Protein AF-A0A7S1KYA2-F1 (afdb_monomer_lite)

Foldseek 3Di:
DDEDEDDDDPPDPQFDWDPFFDQDPVGDTDTDGPATDLQVSLVVVLVVLVVCPFPNDDLFQYEYEYAQNSLLSQQQNQLFAQLQHQEYERELAAHPQDPLNVLCVVSSCVSNQNYFYEYEFAQPSPPGDHLVVLLVSLVVNVFDSFFDWDKWDFDPACKTWIWGHSDNRGIYIHIQHPVCNPPRRDCVCVQVVRCVGNVVVVVSVVTTRPDGDDSNSDDDDGRDPVRRD

pLDDT: mean 88.32, std 10.99, range [34.62, 98.25]

Organism: Alexandrium catenella (NCBI:txid2925)

Sequence (229 aa):
FVVVAPFGSIGEPVAKKSQWPKADRFGVDVPYVERFDEDALWATFLGALRALGEGRVDPARLHVVGYSMGGQAAWNLAVRYGSRLASIAPIAGCCSWGDSAWKNKDAHLAELRSLRLWSYCGAADSRAISWRDLWWLAEERGLPSQPKERAVAMKAAAASVTMYEWSEEITLGLVEDASNPHSSHCMWDVIFHNEDSFQLFSRMLAVRCPRPLSPSFQAERPFPASRCG

InterPro domains:
  IPR000801 Esterase-like [PF00756] (55-152)
  IPR029058 Alpha/Beta hydrolase fold [G3DSA:3.40.50.1820] (1-204)
  IPR029058 Alpha/Beta hydrolase fold [SSF53474] (37-137)

Secondary structure (DSSP, 8-state):
-EEE-----TTSTTEEEPSS-EE-TTS-EE--EEEE-HHHHHHHHHHHHHHT-TTSS-TT-EEEEEETHHHHHHHHHHHHHGGG-SEEEEES------TTGGGGHHHHHHHHTT-EEEEEEETT-TTT--HHHHHHHHHHTT--SSPEEEEE--SSSSEEEEEEEEETTEEEEEEEETT-TT-TT--HHHHHT-HHHH-HHHHHHH---SSPPPTT-PPPPPSPTTT--

Structure (mmCIF, N/CA/C/O backbone):
data_AF-A0A7S1KYA2-F1
#
_entry.id   AF-A0A7S1KYA2-F1
#
loop_
_atom_site.group_PDB
_atom_site.id
_atom_site.type_symbol
_atom_site.label_atom_id
_atom_site.label_alt_id
_atom_site.label_comp_id
_atom_site.label_asym_id
_atom_site.label_entity_id
_atom_site.label_seq_id
_atom_site.pdbx_PDB_ins_code
_atom_site.Cartn_x
_atom_site.Cartn_y
_atom_site.Cartn_z
_atom_site.occupancy
_atom_site.B_iso_or_equiv
_atom_site.auth_seq_id
_atom_site.auth_comp_id
_atom_site.auth_asym_id
_atom_site.auth_atom_id
_atom_site.pdbx_PDB_model_num
ATOM 1 N N . PHE A 1 1 ? -6.482 -11.023 11.603 1.00 83.38 1 PHE A N 1
ATOM 2 C CA . PHE A 1 1 ? -5.635 -10.119 10.805 1.00 83.38 1 PHE A CA 1
ATOM 3 C C . PHE A 1 1 ? -5.380 -10.812 9.484 1.00 83.38 1 PHE A C 1
ATOM 5 O O . PHE A 1 1 ? -5.090 -12.002 9.510 1.00 83.38 1 PHE A O 1
ATOM 12 N N . VAL A 1 2 ? -5.570 -10.121 8.364 1.00 90.75 2 VAL A N 1
ATOM 13 C CA . VAL A 1 2 ? -5.407 -10.689 7.018 1.00 90.75 2 VAL A CA 1
ATOM 14 C C . VAL A 1 2 ? -4.599 -9.716 6.173 1.00 90.75 2 VAL A C 1
ATOM 16 O O . VAL A 1 2 ? -4.901 -8.523 6.157 1.00 90.75 2 VAL A O 1
ATOM 19 N N . VAL A 1 3 ? -3.598 -10.245 5.471 1.00 88.31 3 VAL A N 1
ATOM 20 C CA . VAL A 1 3 ? -2.817 -9.530 4.457 1.00 88.31 3 VAL A CA 1
ATOM 21 C C . VAL A 1 3 ? -3.201 -10.077 3.093 1.00 88.31 3 VAL A C 1
ATOM 23 O O . VAL A 1 3 ? -3.200 -11.289 2.885 1.00 88.31 3 VAL A O 1
ATOM 26 N N . VAL A 1 4 ? -3.520 -9.181 2.167 1.00 88.75 4 VAL A N 1
ATOM 27 C CA . VAL A 1 4 ? -3.771 -9.510 0.762 1.00 88.75 4 VAL A CA 1
ATOM 28 C C . VAL A 1 4 ? -2.583 -9.066 -0.066 1.00 88.75 4 VAL A C 1
ATOM 30 O O . VAL A 1 4 ? -2.141 -7.933 0.094 1.00 88.75 4 VAL A O 1
ATOM 33 N N . ALA A 1 5 ? -2.118 -9.931 -0.965 1.00 91.19 5 ALA A N 1
ATOM 34 C CA . ALA A 1 5 ? -1.127 -9.613 -1.985 1.00 91.19 5 ALA A CA 1
ATOM 35 C C . ALA A 1 5 ? -1.747 -9.820 -3.376 1.00 91.19 5 ALA A C 1
ATOM 37 O O . ALA A 1 5 ? -1.864 -10.969 -3.808 1.00 91.19 5 ALA A O 1
ATOM 38 N N . PRO A 1 6 ? -2.208 -8.758 -4.067 1.00 87.69 6 PRO A N 1
ATOM 39 C CA . PRO A 1 6 ? -2.854 -8.901 -5.364 1.00 87.69 6 PRO A CA 1
ATOM 40 C C . PRO A 1 6 ? -1.921 -9.519 -6.405 1.00 87.69 6 PRO A C 1
ATOM 42 O O . PRO A 1 6 ? -0.828 -9.010 -6.661 1.00 87.69 6 PRO A O 1
ATOM 45 N N . PHE A 1 7 ? -2.387 -10.593 -7.030 1.00 88.25 7 PHE A N 1
ATOM 46 C CA . PHE A 1 7 ? -1.730 -11.246 -8.150 1.00 88.25 7 PHE A CA 1
ATOM 47 C C . PHE A 1 7 ? -2.794 -11.860 -9.059 1.00 88.25 7 PHE A C 1
ATOM 49 O O . PHE A 1 7 ? -3.909 -12.136 -8.613 1.00 88.25 7 PHE A O 1
ATOM 56 N N . GLY A 1 8 ? -2.450 -12.076 -10.322 1.00 88.38 8 GLY A N 1
ATOM 57 C CA . GLY A 1 8 ? -3.323 -12.769 -11.251 1.00 88.38 8 GLY A CA 1
ATOM 58 C C . GLY A 1 8 ? -2.710 -12.907 -12.633 1.00 88.38 8 GLY A C 1
ATOM 59 O O . GLY A 1 8 ? -1.751 -12.211 -12.977 1.00 88.38 8 GLY A O 1
ATOM 60 N N . SER A 1 9 ? -3.275 -13.820 -13.412 1.00 90.00 9 SER A N 1
ATOM 61 C CA . SER A 1 9 ? -2.789 -14.198 -14.742 1.00 90.00 9 SER A CA 1
ATOM 62 C C . SER A 1 9 ? -3.822 -13.917 -15.829 1.00 90.00 9 SER A C 1
ATOM 64 O O . SER A 1 9 ? -5.022 -13.828 -15.574 1.00 90.00 9 SER A O 1
ATOM 66 N N . ILE A 1 10 ? -3.368 -13.804 -17.079 1.00 89.44 10 ILE A N 1
ATOM 67 C CA . ILE A 1 10 ? -4.273 -13.665 -18.225 1.00 89.44 10 ILE A CA 1
ATOM 68 C C . ILE A 1 10 ? -5.257 -14.837 -18.270 1.00 89.44 10 ILE A C 1
ATOM 70 O O . ILE A 1 10 ? -4.854 -15.995 -18.246 1.00 89.44 10 ILE A O 1
ATOM 74 N N . GLY A 1 11 ? -6.546 -14.508 -18.369 1.00 88.06 11 GLY A N 1
ATOM 75 C CA . GLY A 1 11 ? -7.651 -15.468 -18.334 1.00 88.06 11 GLY A CA 1
ATOM 76 C C . GLY A 1 11 ? -8.388 -15.497 -16.995 1.00 88.06 11 GLY A C 1
ATOM 77 O O . GLY A 1 11 ? -9.536 -15.933 -16.951 1.00 88.06 11 GLY A O 1
ATOM 78 N N . GLU A 1 12 ? -7.787 -14.977 -15.924 1.00 91.25 12 GLU A N 1
ATOM 79 C CA . GLU A 1 12 ? -8.472 -14.832 -14.643 1.00 91.25 12 GLU A CA 1
ATOM 80 C C . GLU A 1 12 ? -9.392 -13.598 -14.637 1.00 91.25 12 GLU A C 1
ATOM 82 O O . GLU A 1 12 ? -9.030 -12.561 -15.199 1.00 91.25 12 GLU A O 1
ATOM 87 N N . PRO A 1 13 ? -10.557 -13.649 -13.958 1.00 89.06 13 PRO A N 1
ATOM 88 C CA . PRO A 1 13 ? -11.528 -12.548 -13.959 1.00 89.06 13 PRO A CA 1
ATOM 89 C C . PRO A 1 13 ? -10.977 -11.206 -13.456 1.00 89.06 13 PRO A C 1
ATOM 91 O O . PRO A 1 13 ? -11.431 -10.143 -13.882 1.00 89.06 13 PRO A O 1
ATOM 94 N N . VAL A 1 14 ? -10.003 -11.257 -12.544 1.00 92.38 14 VAL A N 1
ATOM 95 C CA . VAL A 1 14 ? -9.386 -10.075 -11.932 1.00 92.38 14 VAL A CA 1
ATOM 96 C C . VAL A 1 14 ? -8.339 -9.419 -12.830 1.00 92.38 14 VAL A C 1
ATOM 98 O O . VAL A 1 14 ? -8.021 -8.257 -12.615 1.00 92.38 14 VAL A O 1
ATOM 101 N N . ALA A 1 15 ? -7.802 -10.117 -13.834 1.00 93.31 15 ALA A N 1
ATOM 102 C CA . ALA A 1 15 ? -6.705 -9.627 -14.661 1.00 93.31 15 ALA A CA 1
ATOM 103 C C . ALA A 1 15 ? -7.219 -8.970 -15.948 1.00 93.31 15 ALA A C 1
ATOM 105 O O . ALA A 1 15 ? -7.935 -9.581 -16.743 1.00 93.31 15 ALA A O 1
ATOM 106 N N . LYS A 1 16 ? -6.814 -7.722 -16.201 1.00 91.94 16 LYS A N 1
ATOM 107 C CA . LYS A 1 16 ? -7.057 -7.046 -17.480 1.00 91.94 16 LYS A CA 1
ATOM 108 C C . LYS A 1 16 ? -5.845 -7.208 -18.386 1.00 91.94 16 LYS A C 1
ATOM 110 O O . LYS A 1 16 ? -4.718 -6.880 -18.018 1.00 91.94 16 LYS A O 1
ATOM 115 N N . LYS A 1 17 ? -6.093 -7.736 -19.582 1.00 92.12 17 LYS A N 1
ATOM 116 C CA . LYS A 1 17 ? -5.071 -7.955 -20.605 1.00 92.12 17 LYS A CA 1
ATOM 117 C C . LYS A 1 17 ? -4.642 -6.627 -21.235 1.00 92.12 17 LYS A C 1
ATOM 119 O O . LYS A 1 17 ? -5.501 -5.858 -21.651 1.00 92.12 17 LYS A O 1
ATOM 124 N N . SER A 1 18 ? -3.331 -6.436 -21.365 1.00 89.88 18 SER A N 1
ATOM 125 C CA . SER A 1 18 ? -2.723 -5.349 -22.138 1.00 89.88 18 SER A CA 1
ATOM 126 C C . SER A 1 18 ? -3.078 -5.441 -23.621 1.00 89.88 18 SER A C 1
ATOM 128 O O . SER A 1 18 ? -3.135 -6.533 -24.195 1.00 89.88 18 SER A O 1
ATOM 130 N N . GLN A 1 19 ? -3.249 -4.287 -24.268 1.00 89.31 19 GLN A N 1
ATOM 131 C CA . GLN A 1 19 ? -3.388 -4.206 -25.727 1.00 89.31 19 GLN A CA 1
ATOM 132 C C . GLN A 1 19 ? -2.103 -4.615 -26.461 1.00 89.31 19 GLN A C 1
ATOM 134 O O . GLN A 1 19 ? -2.165 -5.092 -27.593 1.00 89.31 19 GLN A O 1
ATOM 139 N N . TRP A 1 20 ? -0.953 -4.476 -25.800 1.00 87.56 20 TRP A N 1
ATOM 140 C CA . TRP A 1 20 ? 0.365 -4.782 -26.350 1.00 87.56 20 TRP A CA 1
ATOM 141 C C . TRP A 1 20 ? 0.975 -5.999 -25.647 1.00 87.56 20 TRP A C 1
ATOM 143 O O . TRP A 1 20 ? 0.843 -6.119 -24.420 1.00 87.56 20 TRP A O 1
ATOM 153 N N . PRO A 1 21 ? 1.640 -6.904 -26.383 1.00 89.56 21 PRO A N 1
ATOM 154 C CA . PRO A 1 21 ? 2.374 -8.001 -25.771 1.00 89.56 21 PRO A CA 1
ATOM 155 C C . PRO A 1 21 ? 3.620 -7.486 -25.039 1.00 89.56 21 PRO A C 1
ATOM 157 O O . PRO A 1 21 ? 4.040 -6.338 -25.204 1.00 89.56 21 PRO A O 1
ATOM 160 N N . LYS A 1 22 ? 4.218 -8.354 -24.225 1.00 87.56 22 LYS A N 1
ATOM 161 C CA . LYS A 1 22 ? 5.513 -8.114 -23.589 1.00 87.56 22 LYS A CA 1
ATOM 162 C C . LYS A 1 22 ? 6.407 -9.323 -23.832 1.00 87.56 22 LYS A C 1
ATOM 164 O O . LYS A 1 22 ? 5.944 -10.449 -23.668 1.00 87.56 22 LYS A O 1
ATOM 169 N N . ALA A 1 23 ? 7.671 -9.083 -24.160 1.00 89.44 23 ALA A N 1
ATOM 170 C CA . ALA A 1 23 ? 8.664 -10.143 -24.237 1.00 89.44 23 ALA A CA 1
ATOM 171 C C . ALA A 1 23 ? 8.862 -10.794 -22.858 1.00 89.44 23 ALA A C 1
ATOM 173 O O . ALA A 1 23 ? 9.047 -10.105 -21.846 1.00 89.44 23 ALA A O 1
ATOM 174 N N . ASP A 1 24 ? 8.814 -12.121 -22.814 1.00 87.50 24 ASP A N 1
ATOM 175 C CA . ASP A 1 24 ? 9.181 -12.900 -21.640 1.00 87.50 24 ASP A CA 1
ATOM 176 C C . ASP A 1 24 ? 10.712 -12.975 -21.466 1.00 87.50 24 ASP A C 1
ATOM 178 O O . ASP A 1 24 ? 11.491 -12.369 -22.207 1.00 87.50 24 ASP A O 1
ATOM 182 N N . ARG A 1 25 ? 11.174 -13.744 -20.473 1.00 86.75 25 ARG A N 1
ATOM 183 C CA . ARG A 1 25 ? 12.614 -13.915 -20.206 1.00 86.75 25 ARG A CA 1
ATOM 184 C C . ARG A 1 25 ? 13.391 -14.603 -21.339 1.00 86.75 25 ARG A C 1
ATOM 186 O O . ARG A 1 25 ? 14.615 -14.633 -21.284 1.00 86.75 25 ARG A O 1
ATOM 193 N N . PHE A 1 26 ? 12.699 -15.184 -22.315 1.00 92.31 26 PHE A N 1
ATOM 194 C CA . PHE A 1 26 ? 13.273 -15.833 -23.491 1.00 92.31 26 PHE A CA 1
ATOM 195 C C . PHE A 1 26 ? 13.136 -14.971 -24.754 1.00 92.31 26 PHE A C 1
ATOM 197 O O . PHE A 1 26 ? 13.516 -15.414 -25.835 1.00 92.31 26 PHE A O 1
ATOM 204 N N . GLY A 1 27 ? 12.624 -13.742 -24.628 1.00 91.25 27 GLY A N 1
ATOM 205 C CA . GLY A 1 27 ? 12.407 -12.838 -25.754 1.00 91.25 27 GLY A CA 1
ATOM 206 C C . GLY A 1 27 ? 11.156 -13.162 -26.572 1.00 91.25 27 GLY A C 1
ATOM 207 O O . GLY A 1 27 ? 11.016 -12.649 -27.678 1.00 91.25 27 GLY A O 1
ATOM 208 N N . VAL A 1 28 ? 10.258 -14.011 -26.062 1.00 93.06 28 VAL A N 1
ATOM 209 C CA . VAL A 1 28 ? 9.013 -14.378 -26.744 1.00 93.06 28 VAL A CA 1
ATOM 210 C C . VAL A 1 28 ? 7.903 -13.431 -26.313 1.00 93.06 28 VAL A C 1
ATOM 212 O O . VAL A 1 28 ? 7.636 -13.276 -25.122 1.00 93.06 28 VAL A O 1
ATOM 215 N N . ASP A 1 29 ? 7.231 -12.815 -27.282 1.00 93.75 29 ASP A N 1
ATOM 216 C CA . ASP A 1 29 ? 6.082 -11.955 -27.019 1.00 93.75 29 ASP A CA 1
ATOM 217 C C . ASP A 1 29 ? 4.902 -12.766 -26.484 1.00 93.75 29 ASP A C 1
ATOM 219 O O . ASP A 1 29 ? 4.346 -13.634 -27.162 1.00 93.75 29 ASP A O 1
ATOM 223 N N . VAL A 1 30 ? 4.488 -12.449 -25.259 1.00 90.06 30 VAL A N 1
ATOM 224 C CA . VAL A 1 30 ? 3.363 -13.097 -24.586 1.00 90.06 30 VAL A CA 1
ATOM 225 C C . VAL A 1 30 ? 2.303 -12.078 -24.160 1.00 90.06 30 VAL A C 1
ATOM 227 O O . VAL A 1 30 ? 2.614 -10.907 -23.908 1.00 90.06 30 VAL A O 1
ATOM 230 N N . PRO A 1 31 ? 1.024 -12.494 -24.059 1.00 90.19 31 PRO A N 1
ATOM 231 C CA . PRO A 1 31 ? -0.000 -11.709 -23.384 1.00 90.19 31 PRO A CA 1
ATOM 232 C C . PRO A 1 31 ? 0.452 -11.305 -21.978 1.00 90.19 31 PRO A C 1
ATOM 234 O O . PRO A 1 31 ? 0.884 -12.148 -21.195 1.00 90.19 31 PRO A O 1
ATOM 237 N N . TYR A 1 32 ? 0.305 -10.026 -21.646 1.00 89.12 32 TYR A N 1
ATOM 238 C CA . TYR A 1 32 ? 0.715 -9.472 -20.359 1.00 89.12 32 TYR A CA 1
ATOM 239 C C . TYR A 1 32 ? -0.468 -8.813 -19.647 1.00 89.12 32 TYR A C 1
ATOM 241 O O . TYR A 1 32 ? -1.345 -8.229 -20.293 1.00 89.12 32 TYR A O 1
ATOM 249 N N . VAL A 1 33 ? -0.512 -8.939 -18.320 1.00 90.69 33 VAL A N 1
ATOM 250 C CA . VAL A 1 33 ? -1.532 -8.302 -17.479 1.00 90.69 33 VAL A CA 1
ATOM 251 C C . VAL A 1 33 ? -1.174 -6.829 -17.330 1.00 90.69 33 VAL A C 1
ATOM 253 O O . VAL A 1 33 ? -0.125 -6.500 -16.798 1.00 90.69 33 VAL A O 1
ATOM 256 N N . GLU A 1 34 ? -2.034 -5.937 -17.808 1.00 89.00 34 GLU A N 1
ATOM 257 C CA . GLU A 1 34 ? -1.816 -4.490 -17.709 1.00 89.00 34 GLU A CA 1
ATOM 258 C C . GLU A 1 34 ? -2.146 -3.965 -16.314 1.00 89.00 34 GLU A C 1
ATOM 260 O O . GLU A 1 34 ? -1.431 -3.133 -15.761 1.00 89.00 34 GLU A O 1
ATOM 265 N N . ARG A 1 35 ? -3.255 -4.452 -15.753 1.00 90.38 35 ARG A N 1
ATOM 266 C CA . ARG A 1 35 ? -3.768 -4.057 -14.442 1.00 90.38 35 ARG A CA 1
ATOM 267 C C . ARG A 1 35 ? -4.739 -5.100 -13.910 1.00 90.38 35 ARG A C 1
ATOM 269 O O . ARG A 1 35 ? -5.219 -5.952 -14.662 1.00 90.38 35 ARG A O 1
ATOM 276 N N . PHE A 1 36 ? -5.092 -4.978 -12.636 1.00 92.81 36 PHE A N 1
ATOM 277 C CA . PHE A 1 36 ? -6.223 -5.708 -12.075 1.00 92.81 36 PHE A CA 1
ATOM 278 C C . PHE A 1 36 ? -7.496 -4.864 -12.112 1.00 92.81 36 PHE A C 1
ATOM 280 O O . PHE A 1 36 ? -7.452 -3.644 -11.978 1.00 92.81 36 PHE A O 1
ATOM 287 N N . ASP A 1 37 ? -8.627 -5.527 -12.319 1.00 92.19 37 ASP A N 1
ATOM 288 C CA . ASP A 1 37 ? -9.950 -4.947 -12.126 1.00 92.19 37 ASP A CA 1
ATOM 289 C C . ASP A 1 37 ? -10.181 -4.744 -10.629 1.00 92.19 37 ASP A C 1
ATOM 291 O O . ASP A 1 37 ? -10.224 -5.710 -9.867 1.00 92.19 37 ASP A O 1
ATOM 295 N N . GLU A 1 38 ? -10.282 -3.491 -10.199 1.00 90.69 38 GLU A N 1
ATOM 296 C CA . GLU A 1 38 ? -10.314 -3.146 -8.782 1.00 90.69 38 GLU A CA 1
ATOM 297 C C . GLU A 1 38 ? -11.560 -3.689 -8.075 1.00 90.69 38 GLU A C 1
ATOM 299 O O . GLU A 1 38 ? -11.471 -4.171 -6.943 1.00 90.69 38 GLU A O 1
ATOM 304 N N . ASP A 1 39 ? -12.709 -3.650 -8.750 1.00 91.38 39 ASP A N 1
ATOM 305 C CA . ASP A 1 39 ? -13.984 -4.073 -8.1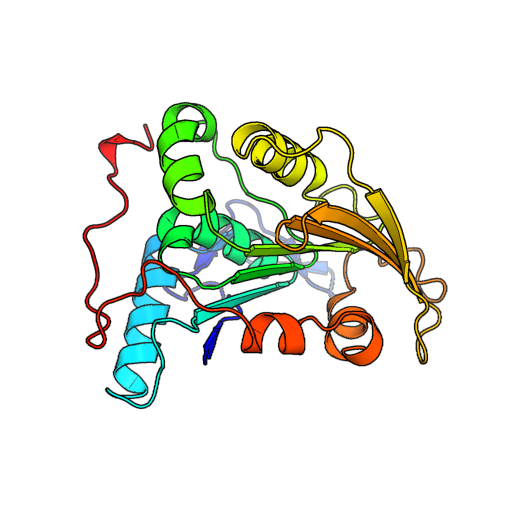77 1.00 91.38 39 ASP A CA 1
ATOM 306 C C . ASP A 1 39 ? -14.055 -5.607 -8.122 1.00 91.38 39 ASP A C 1
ATOM 308 O O . ASP A 1 39 ? -14.470 -6.180 -7.111 1.00 91.38 39 ASP A O 1
ATOM 312 N N . ALA A 1 40 ? -13.583 -6.296 -9.169 1.00 92.69 40 ALA A N 1
ATOM 313 C CA . ALA A 1 40 ? -13.493 -7.755 -9.171 1.00 92.69 40 ALA A CA 1
ATOM 314 C C . ALA A 1 40 ? -12.459 -8.264 -8.156 1.00 92.69 40 ALA A C 1
ATOM 316 O O . ALA A 1 40 ? -12.704 -9.264 -7.475 1.00 92.69 40 ALA A O 1
ATOM 317 N N . LEU A 1 41 ? -11.320 -7.578 -8.017 1.00 93.25 41 LEU A N 1
ATOM 318 C CA . LEU A 1 41 ? -10.298 -7.904 -7.025 1.00 93.25 41 LEU A CA 1
ATOM 319 C C . LEU A 1 41 ? -10.845 -7.737 -5.602 1.00 93.25 41 LEU A C 1
ATOM 321 O O . LEU A 1 41 ? -10.688 -8.636 -4.774 1.00 93.25 41 LEU A O 1
ATOM 325 N N . TRP A 1 42 ? -11.553 -6.639 -5.329 1.00 93.69 42 TRP A N 1
ATOM 326 C CA . TRP A 1 42 ? -12.214 -6.418 -4.044 1.00 93.69 42 TRP A CA 1
ATOM 327 C C . TRP A 1 42 ? -13.291 -7.468 -3.756 1.00 93.69 42 TRP A C 1
ATOM 329 O O . TRP A 1 42 ? -13.310 -8.061 -2.678 1.00 93.69 42 TRP A O 1
ATOM 339 N N . ALA A 1 43 ? -14.151 -7.775 -4.730 1.00 92.62 43 ALA A N 1
ATOM 340 C CA . ALA A 1 43 ? -15.173 -8.810 -4.589 1.00 92.62 43 ALA A CA 1
ATOM 341 C C . ALA A 1 43 ? -14.562 -10.196 -4.319 1.00 92.62 43 ALA A C 1
ATOM 343 O O . ALA A 1 43 ? -15.071 -10.942 -3.476 1.00 92.62 43 ALA A O 1
ATOM 344 N N . THR A 1 44 ? -13.450 -10.515 -4.990 1.00 92.06 44 THR A N 1
ATOM 345 C CA . THR A 1 44 ? -12.683 -11.750 -4.778 1.00 92.06 44 THR A CA 1
ATOM 346 C C . THR A 1 44 ? -12.120 -11.799 -3.363 1.00 92.06 44 THR A C 1
ATOM 348 O O . THR A 1 44 ? -12.275 -12.810 -2.678 1.00 92.06 44 THR A O 1
ATOM 351 N N . PHE A 1 45 ? -11.548 -10.693 -2.879 1.00 92.81 45 PHE A N 1
ATOM 352 C CA . PHE A 1 45 ? -11.066 -10.591 -1.507 1.00 92.81 45 PHE A CA 1
ATOM 353 C C . PHE A 1 45 ? -12.187 -10.811 -0.485 1.00 92.81 45 PHE A C 1
ATOM 355 O O . PHE A 1 45 ? -12.051 -11.663 0.392 1.00 92.81 45 PHE A O 1
ATOM 362 N N . LEU A 1 46 ? -13.328 -10.130 -0.625 1.00 92.75 46 LEU A N 1
ATOM 363 C CA . LEU A 1 46 ? -14.480 -10.346 0.257 1.00 92.75 46 LEU A CA 1
ATOM 364 C C . LEU A 1 46 ? -14.975 -11.800 0.204 1.00 92.75 46 LEU A C 1
ATOM 366 O O . LEU A 1 46 ? -15.345 -12.366 1.231 1.00 92.75 46 LEU A O 1
ATOM 370 N N . GLY A 1 47 ? -14.958 -12.424 -0.977 1.00 91.94 47 GLY A N 1
ATOM 371 C CA . GLY A 1 47 ? -15.250 -13.848 -1.149 1.00 91.94 47 GLY A CA 1
ATOM 372 C C . GLY A 1 47 ? -14.306 -14.745 -0.354 1.00 91.94 47 GLY A C 1
ATOM 373 O O . GLY A 1 47 ? -14.774 -15.629 0.363 1.00 91.94 47 GLY A O 1
ATOM 374 N N . ALA A 1 48 ? -13.001 -14.476 -0.413 1.00 91.44 48 ALA A N 1
ATOM 375 C CA . ALA A 1 48 ? -12.002 -15.194 0.369 1.00 91.44 48 ALA A CA 1
ATOM 376 C C . ALA A 1 48 ? -12.217 -15.009 1.881 1.00 91.44 48 ALA A C 1
ATOM 378 O O . ALA A 1 48 ? -12.172 -15.988 2.621 1.00 91.44 48 ALA A O 1
ATOM 379 N N . LEU A 1 49 ? -12.532 -13.793 2.346 1.00 92.56 49 LEU A N 1
ATOM 380 C CA . LEU A 1 49 ? -12.843 -13.543 3.760 1.00 92.56 49 LEU A CA 1
ATOM 381 C C . LEU A 1 49 ? -14.071 -14.330 4.235 1.00 92.56 49 LEU A C 1
ATOM 383 O O . LEU A 1 49 ? -14.042 -14.912 5.317 1.00 92.56 49 LEU A O 1
ATOM 387 N N . ARG A 1 50 ? -15.127 -14.411 3.415 1.00 91.12 50 ARG A N 1
ATOM 388 C CA . ARG A 1 50 ? -16.304 -15.243 3.719 1.00 91.12 50 ARG A CA 1
ATOM 389 C C . ARG A 1 50 ? -15.968 -16.732 3.734 1.00 91.12 50 ARG A C 1
ATOM 391 O O . ARG A 1 50 ? -16.444 -17.441 4.612 1.00 91.12 50 ARG A O 1
ATOM 398 N N . ALA A 1 51 ? -15.130 -17.204 2.811 1.00 91.88 51 ALA A N 1
ATOM 399 C CA . ALA A 1 51 ? -14.687 -18.600 2.769 1.00 91.88 51 ALA A CA 1
ATOM 400 C C . ALA A 1 51 ? -13.811 -18.974 3.978 1.00 91.88 51 ALA A C 1
ATOM 402 O O . ALA A 1 51 ? -13.875 -20.100 4.475 1.00 91.88 51 ALA A O 1
ATOM 403 N N . LEU A 1 52 ? -13.042 -18.016 4.507 1.00 90.69 52 LEU A N 1
ATOM 404 C CA . LEU A 1 52 ? -12.371 -18.167 5.794 1.00 90.69 52 LEU A CA 1
ATOM 405 C C . LEU A 1 52 ? -13.367 -18.265 6.954 1.00 90.69 52 LEU A C 1
ATOM 407 O O . LEU A 1 52 ? -12.981 -18.765 7.994 1.00 90.69 52 LEU A O 1
ATOM 411 N N . GLY A 1 53 ? -14.640 -17.911 6.807 1.00 83.81 53 GLY A N 1
ATOM 412 C CA . GLY A 1 53 ? -15.676 -18.115 7.819 1.00 83.81 53 GLY A CA 1
ATOM 413 C C . GLY A 1 53 ? -15.773 -16.990 8.850 1.00 83.81 53 GLY A C 1
ATOM 414 O O . GLY A 1 53 ? -14.788 -16.342 9.216 1.00 83.81 53 GLY A O 1
ATOM 415 N N . GLU A 1 54 ? -16.997 -16.771 9.329 1.00 80.12 54 GLU A N 1
ATOM 416 C CA . GLU A 1 54 ? -17.318 -15.719 10.292 1.00 80.12 54 GLU A CA 1
ATOM 417 C C . GLU A 1 54 ? -16.528 -15.891 11.600 1.00 80.12 54 GLU A C 1
ATOM 419 O O . GLU A 1 54 ? -16.284 -17.002 12.071 1.00 80.12 54 GLU A O 1
ATOM 424 N N . GLY A 1 55 ? -16.068 -14.779 12.177 1.00 83.06 55 GLY A N 1
ATOM 425 C CA . GLY A 1 55 ? -15.311 -14.770 13.434 1.00 83.06 55 GLY A CA 1
ATOM 426 C C . GLY A 1 55 ? -13.844 -15.213 13.339 1.00 83.06 55 GLY A C 1
ATOM 427 O O . GLY A 1 55 ? -13.082 -14.941 14.264 1.00 83.06 55 GLY A O 1
ATOM 428 N N . ARG A 1 56 ? -13.397 -15.824 12.228 1.00 89.69 56 ARG A N 1
ATOM 429 C CA . ARG A 1 56 ? -11.969 -16.156 12.012 1.00 89.69 56 ARG A CA 1
ATOM 430 C C . ARG A 1 56 ? -11.142 -14.976 11.499 1.00 89.69 56 ARG A C 1
ATOM 432 O O . ARG A 1 56 ? -9.915 -14.984 11.588 1.00 89.69 56 ARG A O 1
ATOM 439 N N . VAL A 1 57 ? -11.810 -13.945 10.990 1.00 92.12 57 VAL A N 1
ATOM 440 C CA . VAL A 1 57 ? -11.195 -12.722 10.474 1.00 92.12 57 VAL A CA 1
ATOM 441 C C . VAL A 1 57 ? -11.654 -11.535 11.312 1.00 92.12 57 VAL A C 1
ATOM 443 O O . VAL A 1 57 ? -12.844 -11.334 11.522 1.00 92.12 57 VAL A O 1
ATOM 446 N N . ASP A 1 58 ? -10.696 -10.717 11.748 1.00 93.81 58 ASP A N 1
ATOM 447 C CA . ASP A 1 58 ? -10.971 -9.406 12.338 1.00 93.81 58 ASP A CA 1
ATOM 448 C C . ASP A 1 58 ? -11.106 -8.367 11.206 1.00 93.81 58 ASP A C 1
ATOM 450 O O . ASP A 1 58 ? -10.083 -8.026 10.597 1.00 93.81 58 ASP A O 1
ATOM 454 N N . PRO A 1 59 ? -12.320 -7.859 10.907 1.00 93.81 59 PRO A N 1
ATOM 455 C CA . PRO A 1 59 ? -12.546 -6.898 9.827 1.00 93.81 59 PRO A CA 1
ATOM 456 C C . PRO A 1 59 ? -11.859 -5.550 10.074 1.00 93.81 59 PRO A C 1
ATOM 458 O O . PRO A 1 59 ? -11.682 -4.773 9.141 1.00 93.81 59 PRO A O 1
ATOM 461 N N . ALA A 1 60 ? -11.438 -5.263 11.310 1.00 96.00 60 ALA A N 1
ATOM 462 C CA . ALA A 1 60 ? -10.658 -4.074 11.622 1.00 96.00 60 ALA A CA 1
ATOM 463 C C . ALA A 1 60 ? -9.161 -4.249 11.351 1.00 96.00 60 ALA A C 1
ATOM 465 O O . ALA A 1 60 ? -8.415 -3.296 11.523 1.00 96.00 60 ALA A O 1
ATOM 466 N N . ARG A 1 61 ? -8.702 -5.432 10.938 1.00 96.44 61 ARG A N 1
ATOM 467 C CA . ARG A 1 61 ? -7.284 -5.756 10.714 1.00 96.44 61 ARG A CA 1
ATOM 468 C C . ARG A 1 61 ? -7.065 -6.359 9.327 1.00 96.44 61 ARG A C 1
ATOM 470 O O . ARG A 1 61 ? -6.488 -7.443 9.191 1.00 96.44 61 ARG A O 1
ATOM 477 N N . LEU A 1 62 ? -7.604 -5.682 8.314 1.00 96.88 62 LEU A N 1
ATOM 478 C CA . LEU A 1 62 ? -7.431 -6.015 6.902 1.00 96.88 62 LEU A CA 1
ATOM 479 C C . LEU A 1 62 ? -6.369 -5.100 6.293 1.00 96.88 62 LEU A C 1
ATOM 481 O O . LEU A 1 62 ? -6.492 -3.876 6.367 1.00 96.88 62 LEU A O 1
ATOM 485 N N . HIS A 1 63 ? -5.340 -5.695 5.701 1.00 97.62 63 HIS A N 1
ATOM 486 C CA . HIS A 1 63 ? -4.188 -4.986 5.155 1.00 97.62 63 HIS A CA 1
ATOM 487 C C . HIS A 1 63 ? -3.914 -5.456 3.734 1.00 97.62 63 HIS A C 1
ATOM 489 O O . HIS A 1 63 ? -4.168 -6.614 3.395 1.00 97.62 63 HIS A O 1
ATOM 495 N N . VAL A 1 64 ? -3.372 -4.568 2.907 1.00 97.62 64 VAL A N 1
ATOM 496 C CA . VAL A 1 64 ? -2.991 -4.913 1.533 1.00 97.62 64 VAL A CA 1
ATOM 497 C C . VAL A 1 64 ? -1.520 -4.604 1.333 1.00 97.62 64 VAL A C 1
ATOM 499 O O . VAL A 1 64 ? -1.086 -3.472 1.511 1.00 97.62 64 VAL A O 1
ATOM 502 N N . VAL A 1 65 ? -0.753 -5.612 0.952 1.00 96.56 65 VAL A N 1
ATOM 503 C CA . VAL A 1 65 ? 0.608 -5.453 0.441 1.00 96.56 65 VAL A CA 1
ATOM 504 C C . VAL A 1 65 ? 0.591 -5.764 -1.041 1.00 96.56 65 VAL A C 1
ATOM 506 O O . VAL A 1 65 ? -0.321 -6.411 -1.539 1.00 96.56 65 VAL A O 1
ATOM 509 N N . GLY A 1 66 ? 1.599 -5.341 -1.777 1.00 95.06 66 GLY A N 1
ATOM 510 C CA . GLY A 1 66 ? 1.719 -5.785 -3.153 1.00 95.06 66 GLY A CA 1
ATOM 511 C C . GLY A 1 66 ? 3.010 -5.309 -3.764 1.00 95.06 66 GLY A C 1
ATOM 512 O O . GLY A 1 66 ? 3.509 -4.252 -3.398 1.00 95.06 66 GLY A O 1
ATOM 513 N N . TYR A 1 67 ? 3.539 -6.097 -4.690 1.00 94.50 67 TYR A N 1
ATOM 514 C CA . TYR A 1 67 ? 4.797 -5.818 -5.361 1.00 94.50 67 TYR A CA 1
ATOM 515 C C . TYR A 1 67 ? 4.571 -5.530 -6.848 1.00 94.50 67 TYR A C 1
ATOM 517 O O . TYR A 1 67 ? 3.812 -6.251 -7.498 1.00 94.50 67 TYR A O 1
ATOM 525 N N . SER A 1 68 ? 5.237 -4.510 -7.397 1.00 92.69 68 SER A N 1
ATOM 526 C CA . SER A 1 68 ? 5.167 -4.152 -8.818 1.00 92.69 68 SER A CA 1
ATOM 527 C C . SER A 1 68 ? 3.721 -3.854 -9.241 1.00 92.69 68 SER A C 1
ATOM 529 O O . SER A 1 68 ? 3.052 -3.013 -8.638 1.00 92.69 68 SER A O 1
ATOM 531 N N . MET A 1 69 ? 3.177 -4.604 -10.200 1.00 92.88 69 MET A N 1
ATOM 532 C CA . MET A 1 69 ? 1.757 -4.562 -10.558 1.00 92.88 69 MET A CA 1
ATOM 533 C C . MET A 1 69 ? 0.829 -4.809 -9.354 1.00 92.88 69 MET A C 1
ATOM 535 O O . MET A 1 69 ? -0.223 -4.185 -9.247 1.00 92.88 69 MET A O 1
ATOM 539 N N . GLY A 1 70 ? 1.221 -5.666 -8.407 1.00 94.50 70 GLY A N 1
ATOM 540 C CA . GLY A 1 70 ? 0.503 -5.840 -7.143 1.00 94.50 70 GLY A CA 1
ATOM 541 C C . GLY A 1 70 ? 0.596 -4.612 -6.229 1.00 94.50 70 GLY A C 1
ATOM 542 O O . GLY A 1 70 ? -0.348 -4.323 -5.499 1.00 94.50 70 GLY A O 1
ATOM 543 N N . GLY A 1 71 ? 1.696 -3.854 -6.283 1.00 95.25 71 GLY A N 1
ATOM 544 C CA . GLY A 1 71 ? 1.857 -2.591 -5.554 1.00 95.25 71 GLY A CA 1
ATOM 545 C C . GLY A 1 71 ? 0.948 -1.502 -6.117 1.00 95.25 71 GLY A C 1
ATOM 546 O O . GLY A 1 71 ? 0.235 -0.838 -5.366 1.00 95.25 71 GLY A O 1
ATOM 547 N N . GLN A 1 72 ? 0.877 -1.399 -7.446 1.00 94.44 72 GLN A N 1
ATOM 548 C CA . GLN A 1 72 ? -0.121 -0.571 -8.128 1.00 94.44 72 GLN A CA 1
ATOM 549 C C . GLN A 1 72 ? -1.548 -0.991 -7.743 1.00 94.44 72 GLN A C 1
ATOM 551 O O . GLN A 1 72 ? -2.391 -0.148 -7.453 1.00 94.44 72 GLN A O 1
ATOM 556 N N . ALA A 1 73 ? -1.824 -2.292 -7.663 1.00 95.19 73 ALA A N 1
ATOM 557 C CA . ALA A 1 73 ? -3.124 -2.800 -7.234 1.00 95.19 73 ALA A CA 1
ATOM 558 C C . ALA A 1 73 ? -3.468 -2.434 -5.784 1.00 95.19 73 ALA A C 1
ATOM 560 O O . ALA A 1 73 ? -4.615 -2.103 -5.495 1.00 95.19 73 ALA A O 1
ATOM 561 N N . ALA A 1 74 ? -2.487 -2.463 -4.877 1.00 96.69 74 ALA A N 1
ATOM 562 C CA . ALA A 1 74 ? -2.669 -2.030 -3.494 1.00 96.69 74 ALA A CA 1
ATOM 563 C C . ALA A 1 74 ? -3.064 -0.545 -3.423 1.00 96.69 74 ALA A C 1
ATOM 565 O O . ALA A 1 74 ? -4.004 -0.196 -2.706 1.00 96.69 74 ALA A O 1
ATOM 566 N N . TRP A 1 75 ? -2.417 0.311 -4.221 1.00 95.31 75 TRP A N 1
ATOM 567 C CA . TRP A 1 75 ? -2.817 1.711 -4.395 1.00 95.31 75 TRP A CA 1
ATOM 568 C C . TRP A 1 75 ? -4.227 1.851 -4.974 1.00 95.31 75 TRP A C 1
ATOM 570 O O . TRP A 1 75 ? -5.056 2.569 -4.415 1.00 95.31 75 TRP A O 1
ATOM 580 N N . ASN A 1 76 ? -4.524 1.137 -6.059 1.00 93.19 76 ASN A N 1
ATOM 581 C CA . ASN A 1 76 ? -5.814 1.213 -6.738 1.00 93.19 76 ASN A CA 1
ATOM 582 C C . ASN A 1 76 ? -6.975 0.741 -5.837 1.00 93.19 76 ASN A C 1
ATOM 584 O O . ASN A 1 76 ? -8.060 1.325 -5.852 1.00 93.19 76 ASN A O 1
ATOM 588 N N . LEU A 1 77 ? -6.746 -0.274 -4.997 1.00 94.56 77 LEU A N 1
ATOM 589 C CA . LEU A 1 77 ? -7.694 -0.672 -3.956 1.00 94.56 77 LEU A CA 1
ATOM 590 C C . LEU A 1 77 ? -7.839 0.412 -2.885 1.00 94.56 77 LEU A C 1
ATOM 592 O O . LEU A 1 77 ? -8.956 0.696 -2.464 1.00 94.56 77 LEU A O 1
ATOM 596 N N . ALA A 1 78 ? -6.749 1.049 -2.458 1.00 95.25 78 ALA A N 1
ATOM 597 C CA . ALA A 1 78 ? -6.800 2.100 -1.446 1.00 95.25 78 ALA A CA 1
ATOM 598 C C . ALA A 1 78 ? -7.605 3.330 -1.890 1.00 95.25 78 ALA A C 1
ATOM 600 O O . ALA A 1 78 ? -8.381 3.862 -1.100 1.00 95.25 78 ALA A O 1
ATOM 601 N N . VAL A 1 79 ? -7.493 3.756 -3.149 1.00 93.38 79 VAL A N 1
ATOM 602 C CA . VAL A 1 79 ? -8.251 4.918 -3.657 1.00 93.38 79 VAL A CA 1
ATOM 603 C C . VAL A 1 79 ? -9.751 4.649 -3.838 1.00 93.38 79 VAL A C 1
ATOM 605 O O . VAL A 1 79 ? -10.513 5.604 -4.009 1.00 93.38 79 VAL A O 1
ATOM 608 N N . ARG A 1 80 ? -10.180 3.377 -3.817 1.00 91.94 80 ARG A N 1
ATOM 609 C CA . ARG A 1 80 ? -11.592 2.963 -3.947 1.00 91.94 80 ARG A CA 1
ATOM 610 C C . ARG A 1 80 ? -12.213 2.437 -2.653 1.00 91.94 80 ARG A C 1
ATOM 612 O O . ARG A 1 80 ? -13.404 2.634 -2.437 1.00 91.94 80 ARG A O 1
ATOM 619 N N . TYR A 1 81 ? -11.423 1.766 -1.820 1.00 94.19 81 TYR A N 1
ATOM 620 C CA . TYR A 1 81 ? -11.879 1.009 -0.648 1.00 94.19 81 TYR A CA 1
ATOM 621 C C . TYR A 1 81 ? -11.005 1.229 0.594 1.00 94.19 81 TYR A C 1
ATOM 623 O O . TYR A 1 81 ? -11.150 0.523 1.595 1.00 94.19 81 TYR A O 1
ATOM 631 N N . GLY A 1 82 ? -10.078 2.189 0.552 1.00 95.88 82 GLY A N 1
ATOM 632 C CA . GLY A 1 82 ? -9.101 2.444 1.610 1.00 95.88 82 GLY A CA 1
ATOM 633 C C . GLY A 1 82 ? -9.721 2.675 2.982 1.00 95.88 82 GLY A C 1
ATOM 634 O O . GLY A 1 82 ? -9.155 2.260 3.990 1.00 95.88 82 GLY A O 1
ATOM 635 N N . SER A 1 83 ? -10.930 3.231 3.046 1.00 96.19 83 SER A N 1
ATOM 636 C CA . SER A 1 83 ? -11.599 3.486 4.320 1.00 96.19 83 SER A CA 1
ATOM 637 C C . SER A 1 83 ? -12.049 2.222 5.056 1.00 96.19 83 SER A C 1
ATOM 639 O O . SER A 1 83 ? -12.439 2.322 6.217 1.00 96.19 83 SER A O 1
ATOM 641 N N . ARG A 1 84 ? -12.007 1.059 4.391 1.00 95.56 84 ARG A N 1
ATOM 642 C CA . ARG A 1 84 ? -12.295 -0.273 4.946 1.00 95.56 84 ARG A CA 1
ATOM 643 C C . ARG A 1 84 ? -11.033 -1.047 5.329 1.00 95.56 84 ARG A C 1
ATOM 645 O O . ARG A 1 84 ? -11.128 -2.137 5.890 1.00 95.56 84 ARG A O 1
ATOM 652 N N . LEU A 1 85 ? -9.860 -0.503 5.014 1.00 97.06 85 LEU A N 1
ATOM 653 C CA . LEU A 1 85 ? -8.565 -1.114 5.281 1.00 97.06 85 LEU A CA 1
ATOM 654 C C . LEU A 1 85 ? -7.916 -0.467 6.506 1.00 97.06 85 LEU A C 1
ATOM 656 O O . LEU A 1 85 ? -8.137 0.699 6.832 1.00 97.06 85 LEU A O 1
ATOM 660 N N . ALA A 1 86 ? -7.116 -1.253 7.214 1.00 97.94 86 ALA A N 1
ATOM 661 C CA . ALA A 1 86 ? -6.340 -0.795 8.356 1.00 97.94 86 ALA A CA 1
ATOM 662 C C . ALA A 1 86 ? -5.033 -0.127 7.897 1.00 97.94 86 ALA A C 1
ATOM 664 O O . ALA A 1 86 ? -4.676 0.945 8.394 1.00 97.94 86 ALA A O 1
ATOM 665 N N . SER A 1 87 ? -4.349 -0.721 6.916 1.00 98.25 87 SER A N 1
ATOM 666 C CA . SER A 1 87 ? -3.224 -0.100 6.215 1.00 98.25 87 SER A CA 1
ATOM 667 C C . SER A 1 87 ? -2.978 -0.735 4.847 1.00 98.25 87 SER A C 1
ATOM 669 O O . SER A 1 87 ? -3.500 -1.811 4.541 1.00 98.25 87 SER A O 1
ATOM 671 N N . ILE A 1 88 ? -2.145 -0.080 4.042 1.00 97.94 88 ILE A N 1
ATOM 672 C CA . ILE A 1 88 ? -1.551 -0.664 2.842 1.00 97.94 88 ILE A CA 1
ATOM 673 C C . ILE A 1 88 ? -0.028 -0.487 2.837 1.00 97.94 88 ILE A C 1
ATOM 675 O O . ILE A 1 88 ? 0.497 0.458 3.432 1.00 97.94 88 ILE A O 1
ATOM 679 N N . ALA A 1 89 ? 0.669 -1.370 2.126 1.00 97.38 89 ALA A N 1
ATOM 680 C CA . ALA A 1 89 ? 2.081 -1.215 1.805 1.00 97.38 89 ALA A CA 1
ATOM 681 C C . ALA A 1 89 ? 2.373 -1.582 0.342 1.00 97.38 89 ALA A C 1
ATOM 683 O O . ALA A 1 89 ? 2.678 -2.738 0.028 1.00 97.38 89 ALA A O 1
ATOM 684 N N . PRO A 1 90 ? 2.231 -0.608 -0.571 1.00 96.62 90 PRO A N 1
ATOM 685 C CA . PRO A 1 90 ? 2.673 -0.739 -1.951 1.00 96.62 90 PRO A CA 1
ATOM 686 C C . PRO A 1 90 ? 4.198 -0.844 -2.017 1.00 96.62 90 PRO A C 1
ATOM 688 O O . PRO A 1 90 ? 4.909 -0.038 -1.421 1.00 96.62 90 PRO A O 1
ATOM 691 N N . ILE A 1 91 ? 4.703 -1.825 -2.756 1.00 95.44 91 ILE A N 1
ATOM 692 C CA . ILE A 1 91 ? 6.131 -2.028 -2.999 1.00 95.44 91 ILE A CA 1
ATOM 693 C C . ILE A 1 91 ? 6.367 -1.961 -4.501 1.00 95.44 91 ILE A C 1
ATOM 695 O O . ILE A 1 91 ? 5.712 -2.675 -5.261 1.00 95.44 91 ILE A O 1
ATOM 699 N N . ALA A 1 92 ? 7.312 -1.127 -4.930 1.00 94.19 92 ALA A N 1
ATOM 700 C CA . ALA A 1 92 ? 7.626 -0.898 -6.337 1.00 94.19 92 ALA A CA 1
ATOM 701 C C . ALA A 1 92 ? 6.365 -0.613 -7.174 1.00 94.19 92 ALA A C 1
ATOM 703 O O . ALA A 1 92 ? 6.194 -1.149 -8.267 1.00 94.19 92 ALA A O 1
ATOM 704 N N . GLY A 1 93 ? 5.454 0.213 -6.654 1.00 91.94 93 GLY A N 1
ATOM 705 C CA . GLY A 1 93 ? 4.218 0.572 -7.341 1.00 91.94 93 GLY A CA 1
ATOM 706 C C . GLY A 1 93 ? 3.654 1.906 -6.867 1.00 91.94 93 GLY A C 1
ATOM 707 O O . GLY A 1 93 ? 3.700 2.235 -5.681 1.00 91.94 93 GLY A O 1
ATOM 708 N N . CYS A 1 94 ? 3.074 2.646 -7.805 1.00 89.56 94 CYS A N 1
ATOM 709 C CA . CYS A 1 94 ? 2.384 3.912 -7.580 1.00 89.56 94 CYS A CA 1
ATOM 710 C C . CYS A 1 94 ? 0.916 3.805 -8.006 1.00 89.56 94 CYS A C 1
ATOM 712 O O . CYS A 1 94 ? 0.497 2.803 -8.596 1.00 89.56 94 CYS A O 1
ATOM 714 N N . CYS A 1 95 ? 0.115 4.818 -7.680 1.00 85.50 95 CYS A N 1
ATOM 715 C CA . CYS A 1 95 ? -1.284 4.825 -8.081 1.00 85.50 95 CYS A CA 1
ATOM 716 C C . CYS A 1 95 ? -1.409 5.017 -9.597 1.00 85.50 95 CYS A C 1
ATOM 718 O O . CYS A 1 95 ? -0.854 5.957 -10.168 1.00 85.50 95 CYS A O 1
ATOM 720 N N . SER A 1 96 ? -2.186 4.155 -10.259 1.00 81.88 96 SER A N 1
ATOM 721 C CA . SER A 1 96 ? -2.519 4.339 -11.672 1.00 81.88 96 SER A CA 1
ATOM 722 C C . SER A 1 96 ? -3.692 5.307 -11.777 1.00 81.88 96 SER A C 1
ATOM 724 O O . SER A 1 96 ? -4.854 4.917 -11.894 1.00 81.88 96 SER A O 1
ATOM 726 N N . TRP A 1 97 ? -3.387 6.597 -11.650 1.00 80.62 97 TRP A N 1
ATOM 727 C CA . TRP A 1 97 ? -4.365 7.653 -11.865 1.00 80.62 97 TRP A CA 1
ATOM 728 C C . TRP A 1 97 ? -4.827 7.627 -13.324 1.00 80.62 97 TRP A C 1
ATOM 730 O O . TRP A 1 97 ? -4.059 7.948 -14.227 1.00 80.62 97 TRP A O 1
ATOM 740 N N . GLY A 1 98 ? -6.081 7.242 -13.560 1.00 72.19 98 GLY A N 1
ATOM 741 C CA . GLY A 1 98 ? -6.707 7.417 -14.871 1.00 72.19 98 GLY A CA 1
ATOM 742 C C . GLY A 1 98 ? -6.985 8.893 -15.172 1.00 72.19 98 GLY A C 1
ATOM 743 O O . GLY A 1 98 ? -6.974 9.730 -14.269 1.00 72.19 98 GLY A O 1
ATOM 744 N N . ASP A 1 99 ? -7.321 9.212 -16.422 1.00 75.31 99 ASP A N 1
ATOM 745 C CA . ASP A 1 99 ? -7.568 10.593 -16.878 1.00 75.31 99 ASP A CA 1
ATOM 746 C C . ASP A 1 99 ? -8.641 11.340 -16.060 1.00 75.31 99 ASP A C 1
ATOM 748 O O . ASP A 1 99 ? -8.607 12.564 -15.935 1.00 75.31 99 ASP A O 1
ATOM 752 N N . SER A 1 100 ? -9.590 10.616 -15.455 1.00 74.56 100 SER A N 1
ATOM 753 C CA . SER A 1 100 ? -10.653 11.182 -14.617 1.00 74.56 100 SER A CA 1
ATOM 754 C C . SER A 1 100 ? -10.321 11.224 -13.116 1.00 74.56 100 SER A C 1
ATOM 756 O O . SER A 1 100 ? -11.155 11.669 -12.326 1.00 74.56 100 SER A O 1
ATOM 758 N N . ALA A 1 101 ? -9.121 10.805 -12.691 1.00 78.25 101 ALA A N 1
ATOM 759 C CA . ALA A 1 101 ? -8.730 10.713 -11.278 1.00 78.25 101 ALA A CA 1
ATOM 760 C C . ALA A 1 101 ? -8.966 12.018 -10.502 1.00 78.25 101 ALA A C 1
ATOM 762 O O . ALA A 1 101 ? -9.588 12.026 -9.440 1.00 78.25 101 ALA A O 1
ATOM 763 N N . TRP A 1 102 ? -8.547 13.150 -11.068 1.00 83.75 102 TRP A N 1
ATOM 764 C CA . TRP A 1 102 ? -8.656 14.453 -10.409 1.00 83.75 102 TRP A CA 1
ATOM 765 C C . TRP A 1 102 ? -10.088 14.983 -10.326 1.00 83.75 102 TRP A C 1
ATOM 767 O O . TRP A 1 102 ? -10.400 15.730 -9.399 1.00 83.75 102 TRP A O 1
ATOM 777 N N . LYS A 1 103 ? -10.988 14.544 -11.219 1.00 86.62 103 LYS A N 1
ATOM 778 C CA . LYS A 1 103 ? -12.428 14.835 -11.097 1.00 86.62 103 LYS A CA 1
ATOM 779 C C . LYS A 1 103 ? -13.025 14.187 -9.843 1.00 86.62 103 LYS A C 1
ATOM 781 O O . LYS A 1 103 ? -14.000 14.686 -9.294 1.00 86.62 103 LYS A O 1
ATOM 786 N N . ASN A 1 104 ? -12.405 13.105 -9.370 1.00 86.75 104 ASN A N 1
ATOM 787 C CA . ASN A 1 104 ? -12.842 12.301 -8.230 1.00 86.75 104 ASN A CA 1
ATOM 788 C C . ASN A 1 104 ? -11.993 12.471 -6.984 1.00 86.75 104 ASN A C 1
ATOM 790 O O . ASN A 1 104 ? -12.128 11.682 -6.045 1.00 86.75 104 ASN A O 1
ATOM 794 N N . LYS A 1 105 ? -11.139 13.497 -6.954 1.00 89.56 105 LYS A N 1
ATOM 795 C CA . LYS A 1 105 ? -10.180 13.707 -5.871 1.00 89.56 105 LYS A CA 1
ATO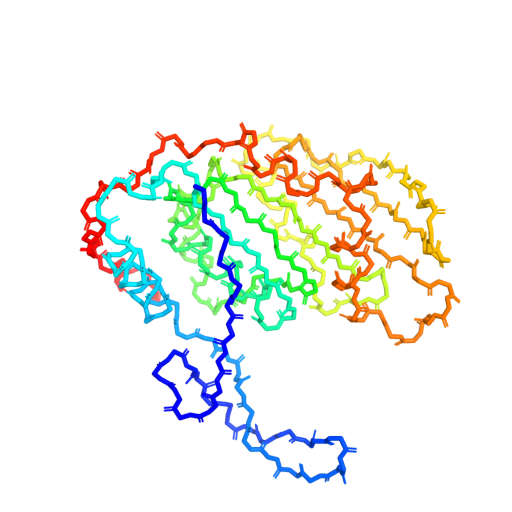M 796 C C . LYS A 1 105 ? -10.831 13.658 -4.486 1.00 89.56 105 LYS A C 1
ATOM 798 O O . LYS A 1 105 ? -10.288 13.015 -3.601 1.00 89.56 105 LYS A O 1
ATOM 803 N N . ASP A 1 106 ? -12.025 14.231 -4.314 1.00 91.81 106 ASP A N 1
ATOM 804 C CA . ASP A 1 106 ? -12.699 14.283 -3.011 1.00 91.81 106 ASP A CA 1
ATOM 805 C C . ASP A 1 106 ? -13.162 12.893 -2.561 1.00 91.81 106 ASP A C 1
ATOM 807 O O . ASP A 1 106 ? -13.123 12.560 -1.376 1.00 91.81 106 ASP A O 1
ATOM 811 N N . ALA A 1 107 ? -13.577 12.056 -3.514 1.00 91.56 107 ALA A N 1
ATOM 812 C CA . ALA A 1 107 ? -13.967 10.681 -3.251 1.00 91.56 107 ALA A CA 1
ATOM 813 C C . ALA A 1 107 ? -12.742 9.813 -2.926 1.00 91.56 107 ALA A C 1
ATOM 815 O O . ALA A 1 107 ? -12.770 9.074 -1.946 1.00 91.56 107 ALA A O 1
ATOM 816 N N . HIS A 1 108 ? -11.651 9.960 -3.683 1.00 92.69 108 HIS A N 1
ATOM 817 C CA . HIS A 1 108 ? -10.381 9.294 -3.384 1.00 92.69 108 HIS A CA 1
ATOM 818 C C . HIS A 1 108 ? -9.829 9.723 -2.023 1.00 92.69 108 HIS A C 1
ATOM 820 O O . HIS A 1 108 ? -9.436 8.887 -1.214 1.00 92.69 108 HIS A O 1
ATOM 826 N N . LEU A 1 109 ? -9.877 11.019 -1.717 1.00 94.50 109 LEU A N 1
ATOM 827 C CA . LEU A 1 109 ? -9.459 11.548 -0.428 1.00 94.50 109 LEU A CA 1
ATOM 828 C C . LEU A 1 109 ? -10.329 11.007 0.709 1.00 94.50 109 LEU A C 1
ATOM 830 O O . LEU A 1 109 ? -9.801 10.703 1.772 1.00 94.50 109 LEU A O 1
ATOM 834 N N . ALA A 1 110 ? -11.642 10.846 0.519 1.00 94.62 110 ALA A N 1
ATOM 835 C CA . ALA A 1 110 ? -12.515 10.253 1.534 1.00 94.62 110 ALA A CA 1
ATOM 836 C C . ALA A 1 110 ? -12.135 8.800 1.878 1.00 94.62 110 ALA A C 1
ATOM 838 O O . ALA A 1 110 ? -12.240 8.405 3.045 1.00 94.62 110 ALA A O 1
ATOM 839 N N . GLU A 1 111 ? -11.664 8.034 0.892 1.00 95.56 111 GLU A N 1
ATOM 840 C CA . GLU A 1 111 ? -11.149 6.677 1.091 1.00 95.56 111 GLU A CA 1
ATOM 841 C C . GLU A 1 111 ? -9.774 6.676 1.759 1.00 95.56 111 GLU A C 1
ATOM 843 O O . GLU A 1 111 ? -9.521 5.905 2.685 1.00 95.56 111 GLU A O 1
ATOM 848 N N . LEU A 1 112 ? -8.898 7.591 1.351 1.00 96.00 112 LEU A N 1
ATOM 849 C CA . LEU A 1 112 ? -7.538 7.660 1.864 1.00 96.00 112 LEU A CA 1
ATOM 850 C C . LEU A 1 112 ? -7.428 8.376 3.213 1.00 96.00 112 LEU A C 1
ATOM 852 O O . LEU A 1 112 ? -6.423 8.183 3.879 1.00 96.00 112 LEU A O 1
ATOM 856 N N . ARG A 1 113 ? -8.399 9.187 3.652 1.00 94.69 113 ARG A N 1
ATOM 857 C CA . ARG A 1 113 ? -8.240 10.180 4.743 1.00 94.69 113 ARG A CA 1
ATOM 858 C C . ARG A 1 113 ? -7.608 9.649 6.032 1.00 94.69 113 ARG A C 1
ATOM 860 O O . ARG A 1 113 ? -6.822 10.356 6.649 1.00 94.69 113 ARG A O 1
ATOM 867 N N . SER A 1 114 ? -7.953 8.429 6.436 1.00 93.88 114 SER A N 1
ATOM 868 C CA . SER A 1 114 ? -7.455 7.794 7.668 1.00 93.88 114 SER A CA 1
ATOM 869 C C . SER A 1 114 ? -6.634 6.529 7.412 1.00 93.88 114 SER A C 1
ATOM 871 O O . SER A 1 114 ? -6.382 5.763 8.342 1.00 93.88 114 SER A O 1
ATOM 873 N N . LEU A 1 115 ? -6.296 6.244 6.153 1.00 97.62 115 LEU A N 1
ATOM 874 C CA . LEU A 1 115 ? -5.571 5.034 5.790 1.00 97.62 115 LEU A CA 1
ATOM 875 C C . LEU A 1 115 ? -4.084 5.200 6.107 1.00 97.62 115 LEU A C 1
ATOM 877 O O . LEU A 1 115 ? -3.473 6.206 5.743 1.00 97.62 115 LEU A O 1
ATOM 881 N N . ARG A 1 116 ? -3.477 4.202 6.744 1.00 98.00 116 ARG A N 1
ATOM 882 C CA . ARG A 1 116 ? -2.019 4.148 6.905 1.00 98.00 116 ARG A CA 1
ATOM 883 C C . ARG A 1 116 ? -1.381 3.574 5.651 1.00 98.00 116 ARG A C 1
ATOM 885 O O . ARG A 1 116 ? -1.845 2.558 5.136 1.00 98.00 116 ARG A O 1
ATOM 892 N N . LEU A 1 117 ? -0.339 4.233 5.172 1.00 97.38 117 LEU A N 1
ATOM 893 C CA . LEU A 1 117 ? 0.294 3.971 3.896 1.00 97.38 117 LEU A CA 1
ATOM 894 C C . LEU A 1 117 ? 1.812 3.993 4.059 1.00 97.38 117 LEU A C 1
ATOM 896 O O . LEU A 1 117 ? 2.417 5.038 4.303 1.00 97.38 117 LEU A O 1
ATOM 900 N N . TRP A 1 118 ? 2.423 2.824 3.900 1.00 97.25 118 TRP A N 1
ATOM 901 C CA . TRP A 1 118 ? 3.870 2.652 3.990 1.00 97.25 118 TRP A CA 1
ATOM 902 C C . TRP A 1 118 ? 4.387 2.123 2.659 1.00 97.25 118 TRP A C 1
ATOM 904 O O . TRP A 1 118 ? 4.347 0.925 2.397 1.00 97.25 118 TRP A O 1
ATOM 914 N N . SER A 1 119 ? 4.787 3.043 1.787 1.00 96.12 119 SER A N 1
ATOM 915 C CA . SER A 1 119 ? 5.262 2.724 0.443 1.00 96.12 119 SER A CA 1
ATOM 916 C C . SER A 1 119 ? 6.752 2.415 0.460 1.00 96.12 119 SER A C 1
ATOM 918 O O . SER A 1 119 ? 7.502 3.005 1.241 1.00 96.12 119 SER A O 1
ATOM 920 N N . TYR A 1 120 ? 7.190 1.536 -0.431 1.00 94.69 120 TYR A N 1
ATOM 921 C CA . TYR A 1 120 ? 8.602 1.240 -0.629 1.00 94.69 120 TYR A CA 1
ATOM 922 C C . TYR A 1 120 ? 8.932 1.161 -2.116 1.00 94.69 120 TYR A C 1
ATOM 924 O O . TYR A 1 120 ? 8.172 0.596 -2.899 1.00 94.69 120 TYR A O 1
ATOM 932 N N . CYS A 1 121 ? 10.068 1.716 -2.519 1.00 93.62 121 CYS A N 1
ATOM 933 C CA . CYS A 1 121 ? 10.516 1.724 -3.909 1.00 93.62 121 CYS A CA 1
ATOM 934 C C . CYS A 1 121 ? 12.043 1.682 -3.961 1.00 93.62 121 CYS A C 1
ATOM 936 O O . CYS A 1 121 ? 12.702 2.104 -3.014 1.00 93.62 121 CYS A O 1
ATOM 938 N N . GLY A 1 122 ? 12.631 1.186 -5.047 1.00 91.94 122 GLY A N 1
ATOM 939 C CA . GLY A 1 122 ? 14.071 1.264 -5.205 1.00 91.94 122 GLY A CA 1
ATOM 940 C C . GLY A 1 122 ? 14.420 2.696 -5.552 1.00 91.94 122 GLY A C 1
ATOM 941 O O . GLY A 1 122 ? 13.700 3.332 -6.325 1.00 91.94 122 GLY A O 1
ATOM 942 N N . ALA A 1 123 ? 15.510 3.217 -5.001 1.00 90.00 123 ALA A N 1
ATOM 943 C CA . ALA A 1 123 ? 15.884 4.617 -5.190 1.00 90.00 123 ALA A CA 1
ATOM 944 C C . ALA A 1 123 ? 16.081 4.978 -6.675 1.00 90.00 123 ALA A C 1
ATOM 946 O O . ALA A 1 123 ? 15.759 6.086 -7.096 1.00 90.00 123 ALA A O 1
ATOM 947 N N . ALA A 1 124 ? 16.543 4.022 -7.487 1.00 88.31 124 ALA A N 1
ATOM 948 C CA . ALA A 1 124 ? 16.714 4.192 -8.929 1.00 88.31 124 ALA A CA 1
ATOM 949 C C . ALA A 1 124 ? 15.492 3.755 -9.770 1.00 88.31 124 ALA A C 1
ATOM 951 O O . ALA A 1 124 ? 15.571 3.739 -10.997 1.00 88.31 124 ALA A O 1
ATOM 952 N N . ASP A 1 125 ? 14.367 3.375 -9.158 1.00 88.62 125 ASP A N 1
ATOM 953 C CA . ASP A 1 125 ? 13.124 3.054 -9.870 1.00 88.62 125 ASP A CA 1
ATOM 954 C C . ASP A 1 125 ? 12.211 4.283 -9.955 1.00 88.62 125 ASP A C 1
ATOM 956 O O . ASP A 1 125 ? 11.273 4.485 -9.182 1.00 88.62 125 ASP A O 1
ATOM 960 N N . SER A 1 126 ? 12.495 5.131 -10.941 1.00 84.06 126 SER A N 1
ATOM 961 C CA . SER A 1 126 ? 11.768 6.385 -11.155 1.00 84.06 126 SER A CA 1
ATOM 962 C C . SER A 1 126 ? 10.341 6.204 -11.679 1.00 84.06 126 SER A C 1
ATOM 964 O O . SER A 1 126 ? 9.583 7.173 -11.702 1.00 84.06 126 SER A O 1
ATOM 966 N N . ARG A 1 127 ? 9.954 4.996 -12.112 1.00 83.56 127 ARG A N 1
ATOM 967 C CA . ARG A 1 127 ? 8.617 4.740 -12.670 1.00 83.56 127 ARG A CA 1
ATOM 968 C C . ARG A 1 127 ? 7.607 4.362 -11.600 1.00 83.56 127 ARG A C 1
ATOM 970 O O . ARG A 1 127 ? 6.432 4.681 -11.749 1.00 83.56 127 ARG A O 1
ATOM 977 N N . ALA A 1 128 ? 8.058 3.684 -10.551 1.00 84.12 128 ALA A N 1
ATOM 978 C CA . ALA A 1 128 ? 7.176 3.150 -9.525 1.00 84.12 128 ALA A CA 1
ATOM 979 C C . ALA A 1 128 ? 7.149 3.975 -8.229 1.00 84.12 128 ALA A C 1
ATOM 981 O O . ALA A 1 128 ? 6.393 3.661 -7.308 1.00 84.12 128 ALA A O 1
ATOM 982 N N . ILE A 1 129 ? 7.949 5.041 -8.153 1.00 87.31 129 ILE A N 1
ATOM 983 C CA . ILE A 1 129 ? 8.027 5.900 -6.974 1.00 87.31 129 ILE A CA 1
ATOM 984 C C . ILE A 1 129 ? 6.728 6.699 -6.773 1.00 87.31 129 ILE A C 1
ATOM 986 O O . ILE A 1 129 ? 6.310 7.494 -7.613 1.00 87.31 129 ILE A O 1
ATOM 990 N N . SER A 1 130 ? 6.095 6.536 -5.611 1.00 89.31 130 SER A N 1
ATOM 991 C CA . SER A 1 130 ? 4.824 7.193 -5.263 1.00 89.31 130 SER A CA 1
ATOM 992 C C . SER A 1 130 ? 5.006 8.561 -4.587 1.00 89.31 130 SER A C 1
ATOM 994 O O . SER A 1 130 ? 4.167 8.977 -3.791 1.00 89.31 130 SER A O 1
ATOM 996 N N . TRP A 1 131 ? 6.119 9.260 -4.842 1.00 91.81 131 TRP A N 1
ATOM 997 C CA . TRP A 1 131 ? 6.479 10.506 -4.143 1.00 91.81 131 TRP A CA 1
ATOM 998 C C . TRP A 1 131 ? 5.381 11.570 -4.242 1.00 91.81 131 TRP A C 1
ATOM 1000 O O . TRP A 1 131 ? 4.958 12.142 -3.241 1.00 91.81 131 TRP A O 1
ATOM 1010 N N . ARG A 1 132 ? 4.892 11.808 -5.465 1.00 90.25 132 ARG A N 1
ATOM 1011 C CA . ARG A 1 132 ? 3.862 12.819 -5.745 1.00 90.25 132 ARG A CA 1
ATOM 1012 C C . ARG A 1 132 ? 2.532 12.481 -5.075 1.00 90.25 132 ARG A C 1
ATOM 1014 O O . ARG A 1 132 ? 1.883 13.378 -4.551 1.00 90.25 132 ARG A O 1
ATOM 1021 N N . ASP A 1 133 ? 2.169 11.200 -5.064 1.00 91.31 133 ASP A N 1
ATOM 1022 C CA . ASP A 1 133 ? 0.926 10.713 -4.460 1.00 91.31 133 ASP A CA 1
ATOM 1023 C C . ASP A 1 133 ? 0.934 10.931 -2.943 1.00 91.31 133 ASP A C 1
ATOM 1025 O O . ASP A 1 133 ? -0.054 11.381 -2.365 1.00 91.31 133 ASP A O 1
ATOM 1029 N N . LEU A 1 134 ? 2.070 10.645 -2.299 1.00 94.62 134 LEU A N 1
ATOM 1030 C CA . LEU A 1 134 ? 2.242 10.797 -0.854 1.00 94.62 134 LEU A CA 1
ATOM 1031 C C . LEU A 1 134 ? 2.328 12.256 -0.430 1.00 94.62 134 LEU A C 1
ATOM 1033 O O . LEU A 1 134 ? 1.724 12.611 0.578 1.00 94.62 134 LEU A O 1
ATOM 1037 N N . TRP A 1 135 ? 3.014 13.094 -1.209 1.00 94.25 135 TRP A N 1
ATOM 1038 C CA . TRP A 1 135 ? 3.033 14.535 -0.977 1.00 94.25 135 TRP A CA 1
ATOM 1039 C C . TRP A 1 135 ? 1.613 15.100 -1.044 1.00 94.25 135 TRP A C 1
ATOM 1041 O O . TRP A 1 135 ? 1.153 15.691 -0.069 1.00 94.25 135 TRP A O 1
ATOM 1051 N N . TRP A 1 136 ? 0.889 14.864 -2.144 1.00 92.81 136 TRP A N 1
ATOM 1052 C CA . TRP A 1 136 ? -0.493 15.331 -2.285 1.00 92.81 136 TRP A CA 1
ATOM 1053 C C . TRP A 1 136 ? -1.361 14.877 -1.105 1.00 92.81 136 TRP A C 1
ATOM 1055 O O . TRP A 1 136 ? -2.034 15.688 -0.473 1.00 92.81 136 TRP A O 1
ATOM 1065 N N . LEU A 1 137 ? -1.299 13.593 -0.744 1.00 95.06 137 LEU A N 1
ATOM 1066 C CA . LEU A 1 137 ? -2.073 13.064 0.374 1.00 95.06 137 LEU A CA 1
ATOM 1067 C C . LEU A 1 137 ? -1.683 13.694 1.718 1.00 95.06 137 LEU A C 1
ATOM 1069 O O . LEU A 1 137 ? -2.553 13.908 2.562 1.00 95.06 137 LEU A O 1
ATOM 1073 N N . ALA A 1 138 ? -0.400 13.979 1.937 1.00 96.12 138 ALA A N 1
ATOM 1074 C CA . ALA A 1 138 ? 0.070 14.652 3.139 1.00 96.12 138 ALA A CA 1
ATOM 1075 C C . ALA A 1 138 ? -0.502 16.074 3.244 1.00 96.12 138 ALA A C 1
ATOM 1077 O O . ALA A 1 138 ? -1.041 16.429 4.294 1.00 96.12 138 ALA A O 1
ATOM 1078 N N . GLU A 1 139 ? -0.478 16.844 2.153 1.00 95.62 139 GLU A N 1
ATOM 1079 C CA . GLU A 1 139 ? -1.075 18.185 2.095 1.00 95.62 139 GLU A CA 1
ATOM 1080 C C . GLU A 1 139 ? -2.580 18.152 2.383 1.00 95.62 139 GLU A C 1
ATOM 1082 O O . GLU A 1 139 ? -3.064 18.892 3.240 1.00 95.62 139 GLU A O 1
ATOM 1087 N N . GLU A 1 140 ? -3.319 17.232 1.758 1.00 95.62 140 GLU A N 1
ATOM 1088 C CA . GLU A 1 140 ? -4.765 17.074 1.981 1.00 95.62 140 GLU A CA 1
ATOM 1089 C C . GLU A 1 140 ? -5.117 16.624 3.413 1.00 95.62 140 GLU A C 1
ATOM 1091 O O . GLU A 1 140 ? -6.249 16.802 3.880 1.00 95.62 140 GLU A O 1
ATOM 1096 N N . ARG A 1 141 ? -4.155 16.034 4.137 1.00 96.25 141 ARG A N 1
ATOM 1097 C CA . ARG A 1 141 ? -4.280 15.689 5.562 1.00 96.25 141 ARG A CA 1
ATOM 1098 C C . ARG A 1 141 ? -3.746 16.772 6.503 1.00 96.25 141 ARG A C 1
ATOM 1100 O O . ARG A 1 141 ? -3.780 16.566 7.715 1.00 96.25 141 ARG A O 1
ATOM 1107 N N . GLY A 1 142 ? -3.280 17.909 5.983 1.00 96.69 142 GLY A N 1
ATOM 1108 C CA . GLY A 1 142 ? -2.707 18.991 6.787 1.00 96.69 142 GLY A CA 1
ATOM 1109 C C . GLY A 1 142 ? -1.376 18.625 7.453 1.00 96.69 142 GLY A C 1
ATOM 1110 O O . GLY A 1 142 ? -1.042 19.177 8.500 1.00 96.69 142 GLY A O 1
ATOM 1111 N N . LEU A 1 143 ? -0.639 17.668 6.883 1.00 96.81 143 LEU A N 1
ATOM 1112 C CA . LEU A 1 143 ? 0.711 17.304 7.312 1.00 96.81 143 LEU A CA 1
ATOM 1113 C C . LEU A 1 143 ? 1.750 18.256 6.684 1.00 96.81 143 LEU A C 1
ATOM 1115 O O . LEU A 1 143 ? 1.426 18.979 5.738 1.00 96.81 143 LEU A O 1
ATOM 1119 N N . PRO A 1 144 ? 3.000 18.287 7.191 1.00 95.00 144 PRO A N 1
ATOM 1120 C CA . PRO A 1 144 ? 4.068 19.085 6.587 1.00 95.00 144 PRO A CA 1
ATOM 1121 C C . PRO A 1 144 ? 4.238 18.772 5.097 1.00 95.00 144 PRO A C 1
ATOM 1123 O O . PRO A 1 144 ? 4.092 17.626 4.699 1.00 95.00 144 PRO A O 1
ATOM 1126 N N . SER A 1 145 ? 4.590 19.751 4.264 1.00 87.25 145 SER A N 1
ATOM 1127 C CA . SER A 1 145 ? 4.823 19.500 2.831 1.00 87.25 145 SER A CA 1
ATOM 1128 C C . SER A 1 145 ? 6.090 18.675 2.581 1.00 87.25 145 SER A C 1
ATOM 1130 O O . SER A 1 145 ? 6.134 17.852 1.667 1.00 87.25 145 SER A O 1
ATOM 1132 N N . GLN A 1 146 ? 7.113 18.854 3.422 1.00 93.12 146 GLN A N 1
ATOM 1133 C CA . GLN A 1 146 ? 8.369 18.114 3.343 1.00 93.12 146 GLN A CA 1
ATOM 1134 C C . GLN A 1 146 ? 8.413 16.977 4.374 1.00 93.12 146 GLN A C 1
ATOM 1136 O O . GLN A 1 146 ? 8.153 17.221 5.558 1.00 93.12 146 GLN A O 1
ATOM 1141 N N . PRO A 1 147 ? 8.772 15.751 3.956 1.00 96.94 147 PRO A N 1
ATOM 1142 C CA . PRO A 1 147 ? 8.978 14.649 4.880 1.00 96.94 147 PRO A CA 1
ATOM 1143 C C . PRO A 1 147 ? 10.255 14.846 5.700 1.00 96.94 147 PRO A C 1
ATOM 1145 O O . PRO A 1 147 ? 11.222 15.459 5.245 1.00 96.94 147 PRO A O 1
ATOM 1148 N N . LYS A 1 148 ? 10.291 14.252 6.893 1.00 97.25 148 LYS A N 1
ATOM 1149 C CA . LYS A 1 148 ? 11.545 14.045 7.621 1.00 97.25 148 LYS A CA 1
ATOM 1150 C C . LYS A 1 148 ? 12.293 12.876 7.002 1.00 97.25 148 LYS A C 1
ATOM 1152 O O . LYS A 1 148 ? 11.693 11.839 6.729 1.00 97.25 148 LYS A O 1
ATOM 1157 N N . GLU A 1 149 ? 13.593 13.043 6.816 1.00 96.75 149 GLU A N 1
ATOM 1158 C CA . GLU A 1 149 ? 14.463 11.986 6.320 1.00 96.75 149 GLU A CA 1
ATOM 1159 C C . GLU A 1 149 ? 15.088 11.209 7.482 1.00 96.75 149 GLU A C 1
ATOM 1161 O O . GLU A 1 149 ? 15.548 11.79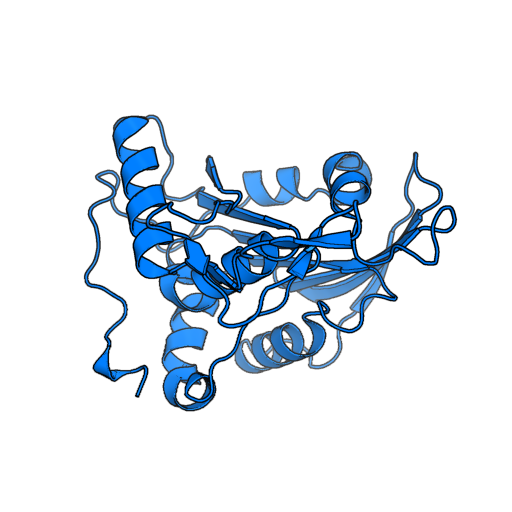4 8.467 1.00 96.75 149 GLU A O 1
ATOM 1166 N N . ARG A 1 150 ? 15.113 9.881 7.365 1.00 93.75 150 ARG A N 1
ATOM 1167 C CA . ARG A 1 150 ? 15.740 8.985 8.333 1.00 93.75 150 ARG A CA 1
ATOM 1168 C C . ARG A 1 150 ? 16.424 7.826 7.619 1.00 93.75 150 ARG A C 1
ATOM 1170 O O . ARG A 1 150 ? 15.767 7.002 6.989 1.00 93.75 150 ARG A O 1
ATOM 1177 N N . ALA A 1 151 ? 17.738 7.722 7.779 1.00 91.38 151 ALA A N 1
ATOM 1178 C CA . ALA A 1 151 ? 18.484 6.553 7.332 1.00 91.38 151 ALA A CA 1
ATOM 1179 C C . ALA A 1 151 ? 18.145 5.334 8.206 1.00 91.38 151 ALA A C 1
ATOM 1181 O O . ALA A 1 151 ? 18.095 5.427 9.437 1.00 91.38 151 ALA A O 1
ATOM 1182 N N . VAL A 1 152 ? 17.930 4.181 7.575 1.00 85.56 152 VAL A N 1
ATOM 1183 C CA . VAL A 1 152 ? 17.690 2.901 8.245 1.00 85.56 152 VAL A CA 1
ATOM 1184 C C . VAL A 1 152 ? 18.827 1.954 7.905 1.00 85.56 152 VAL A C 1
ATOM 1186 O O . VAL A 1 152 ? 19.018 1.569 6.753 1.00 85.56 152 VAL A O 1
ATOM 1189 N N . ALA A 1 153 ? 19.584 1.573 8.933 1.00 74.62 153 ALA A N 1
ATOM 1190 C CA . ALA A 1 153 ? 20.622 0.566 8.805 1.00 74.62 153 ALA A CA 1
ATOM 1191 C C . ALA A 1 153 ? 19.996 -0.833 8.718 1.00 74.62 153 ALA A C 1
ATOM 1193 O O . ALA A 1 153 ? 19.131 -1.205 9.521 1.00 74.62 153 ALA A O 1
ATOM 1194 N N . MET A 1 154 ? 20.457 -1.619 7.750 1.00 77.50 154 MET A N 1
ATOM 1195 C CA . MET A 1 154 ? 20.057 -3.011 7.578 1.00 77.50 154 MET A CA 1
ATOM 1196 C C . MET A 1 154 ? 21.091 -3.930 8.225 1.00 77.50 154 MET A C 1
ATOM 1198 O O . MET A 1 154 ? 22.291 -3.747 8.042 1.00 77.50 154 MET A O 1
ATOM 1202 N N . LYS A 1 155 ? 20.637 -4.919 9.006 1.00 68.50 155 LYS A N 1
ATOM 1203 C CA . LYS A 1 155 ? 21.545 -5.846 9.708 1.00 68.50 155 LYS A CA 1
ATOM 1204 C C . LYS A 1 155 ? 22.190 -6.883 8.781 1.00 68.50 155 LYS A C 1
ATOM 1206 O O . LYS A 1 155 ? 23.287 -7.338 9.082 1.00 68.50 155 LYS A O 1
ATOM 1211 N N . ALA A 1 156 ? 21.502 -7.293 7.713 1.00 61.69 156 ALA A N 1
ATOM 1212 C CA . ALA A 1 156 ? 21.843 -8.508 6.962 1.00 61.69 156 ALA A CA 1
ATOM 1213 C C . ALA A 1 156 ? 21.967 -8.327 5.437 1.00 61.69 156 ALA A C 1
ATOM 1215 O O . ALA A 1 156 ? 22.331 -9.277 4.750 1.00 61.69 156 ALA A O 1
ATOM 1216 N N . ALA A 1 157 ? 21.694 -7.136 4.899 1.00 63.56 157 ALA A N 1
ATOM 1217 C CA . ALA A 1 157 ? 21.750 -6.866 3.464 1.00 63.56 157 ALA A CA 1
AT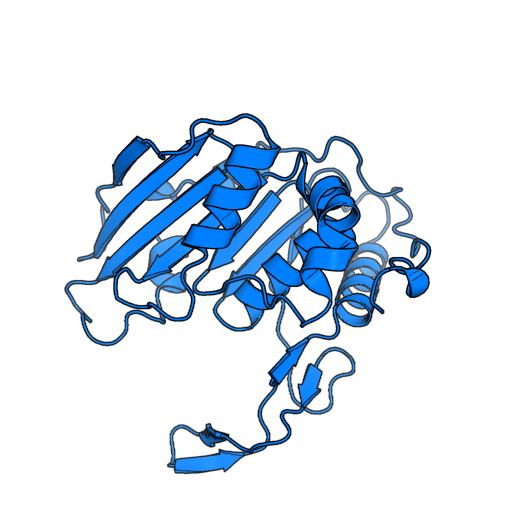OM 1218 C C . ALA A 1 157 ? 22.805 -5.799 3.152 1.00 63.56 157 ALA A C 1
ATOM 1220 O O . ALA A 1 157 ? 22.956 -4.841 3.910 1.00 63.56 157 ALA A O 1
ATOM 1221 N N . ALA A 1 158 ? 23.479 -5.919 2.003 1.00 75.62 158 ALA A N 1
ATOM 1222 C CA . ALA A 1 158 ? 24.274 -4.840 1.405 1.00 75.62 158 ALA A CA 1
ATOM 1223 C C . ALA A 1 158 ? 23.358 -3.748 0.810 1.00 75.62 158 ALA A C 1
ATOM 1225 O O . ALA A 1 158 ? 23.558 -3.298 -0.315 1.00 75.62 158 ALA A O 1
ATOM 1226 N N . ALA A 1 159 ? 22.318 -3.370 1.552 1.00 80.31 159 ALA A N 1
ATOM 1227 C CA . ALA A 1 159 ? 21.319 -2.405 1.148 1.00 80.31 159 ALA A CA 1
ATOM 1228 C C . ALA A 1 159 ? 21.202 -1.289 2.192 1.00 80.31 159 ALA A C 1
ATOM 1230 O O . ALA A 1 159 ? 21.248 -1.540 3.400 1.00 80.31 159 ALA A O 1
ATOM 1231 N N . SER A 1 160 ? 21.046 -0.058 1.719 1.00 87.69 160 SER A N 1
ATOM 1232 C CA . SER A 1 160 ? 20.674 1.109 2.516 1.00 87.69 160 SER A CA 1
ATOM 1233 C C . SER A 1 160 ? 19.223 1.469 2.245 1.00 87.69 160 SER A C 1
ATOM 1235 O O . SER A 1 160 ? 18.681 1.214 1.169 1.00 87.69 160 SER A O 1
ATOM 1237 N N . VAL A 1 161 ? 18.568 2.057 3.243 1.00 90.62 161 VAL A N 1
ATOM 1238 C CA . VAL A 1 161 ? 17.214 2.574 3.078 1.00 90.62 161 VAL A CA 1
ATOM 1239 C C . VAL A 1 161 ? 17.145 3.980 3.630 1.00 90.62 161 VAL A C 1
ATOM 1241 O O . VAL A 1 161 ? 17.522 4.225 4.778 1.00 90.62 161 VAL A O 1
ATOM 1244 N N . THR A 1 162 ? 16.582 4.876 2.835 1.00 93.81 162 THR A N 1
ATOM 1245 C CA . THR A 1 162 ? 16.219 6.220 3.271 1.00 93.81 162 THR A CA 1
ATOM 1246 C C . THR A 1 162 ? 14.708 6.290 3.430 1.00 93.81 162 THR A C 1
ATOM 1248 O O . THR A 1 162 ? 13.960 6.127 2.466 1.00 93.81 162 THR A O 1
ATOM 1251 N N . MET A 1 163 ? 14.247 6.502 4.660 1.00 95.31 163 MET A N 1
ATOM 1252 C CA . MET A 1 163 ? 12.834 6.689 4.972 1.00 95.31 163 MET A CA 1
ATOM 1253 C C . MET A 1 163 ? 12.481 8.171 4.921 1.00 95.31 163 MET A C 1
ATOM 1255 O O . MET A 1 163 ? 13.115 8.990 5.579 1.00 95.31 163 MET A O 1
ATOM 1259 N N . TYR A 1 164 ? 11.426 8.488 4.184 1.00 96.94 164 TYR A N 1
ATOM 1260 C CA . TYR A 1 164 ? 10.792 9.794 4.121 1.00 96.94 164 TYR A CA 1
ATOM 1261 C C . TYR A 1 164 ? 9.451 9.720 4.848 1.00 96.94 164 TYR A C 1
ATOM 1263 O O . TYR A 1 164 ? 8.558 8.967 4.455 1.00 96.94 164 TYR A O 1
ATOM 1271 N N . GLU A 1 165 ? 9.321 10.475 5.933 1.00 97.06 165 GLU A N 1
ATOM 1272 C CA . GLU A 1 165 ? 8.216 10.375 6.883 1.00 97.06 165 GLU A CA 1
ATOM 1273 C C . GLU A 1 165 ? 7.464 11.708 6.967 1.00 97.06 165 GLU A C 1
ATOM 1275 O O . GLU A 1 165 ? 7.958 12.689 7.526 1.00 97.06 165 GLU A O 1
ATOM 1280 N N . TRP A 1 166 ? 6.244 11.746 6.428 1.00 97.56 166 TRP A N 1
ATOM 1281 C CA . TRP A 1 166 ? 5.311 12.863 6.640 1.00 97.56 166 TRP A CA 1
ATOM 1282 C C . TRP A 1 166 ? 4.601 12.739 7.992 1.00 97.56 166 TRP A C 1
ATOM 1284 O O . TRP A 1 166 ? 4.281 13.733 8.643 1.00 97.56 166 TRP A O 1
ATOM 1294 N N . SER A 1 167 ? 4.369 11.498 8.419 1.00 96.25 167 SER A N 1
ATOM 1295 C CA . SER A 1 167 ? 3.888 11.110 9.744 1.00 96.25 167 SER A CA 1
ATOM 1296 C C . SER A 1 167 ? 4.203 9.629 9.988 1.00 96.25 167 SER A C 1
ATOM 1298 O O . SER A 1 167 ? 4.686 8.932 9.096 1.00 96.25 167 SER A O 1
ATOM 1300 N N . GLU A 1 168 ? 3.851 9.101 11.161 1.00 94.12 168 GLU A N 1
ATOM 1301 C CA . GLU A 1 168 ? 3.889 7.650 11.413 1.00 94.12 168 GLU A CA 1
ATOM 1302 C C . GLU A 1 168 ? 2.926 6.857 10.506 1.00 94.12 168 GLU A C 1
ATOM 1304 O O . GLU A 1 168 ? 3.030 5.634 10.379 1.00 94.12 168 GLU A O 1
ATOM 1309 N N . GLU A 1 169 ? 1.977 7.535 9.861 1.00 95.50 169 GLU A N 1
ATOM 1310 C CA . GLU A 1 169 ? 0.964 6.924 9.006 1.00 95.50 169 GLU A CA 1
ATOM 1311 C C . GLU A 1 169 ? 1.297 7.004 7.519 1.00 95.50 169 GLU A C 1
ATOM 1313 O O . GLU A 1 169 ? 0.731 6.225 6.760 1.00 95.50 169 GLU A O 1
ATOM 1318 N N . ILE A 1 170 ? 2.178 7.917 7.101 1.00 96.94 170 ILE A N 1
ATOM 1319 C CA . ILE A 1 170 ? 2.532 8.134 5.695 1.00 96.94 170 ILE A CA 1
ATOM 1320 C C . ILE A 1 170 ? 4.049 8.147 5.566 1.00 96.94 170 ILE A C 1
ATOM 1322 O O . ILE A 1 170 ? 4.711 9.117 5.948 1.00 96.94 170 ILE A O 1
ATOM 1326 N N . THR A 1 171 ? 4.588 7.065 5.007 1.00 96.94 171 THR A N 1
ATOM 1327 C CA . THR A 1 171 ? 6.033 6.904 4.823 1.00 96.94 171 THR A CA 1
ATOM 1328 C C . THR A 1 171 ? 6.374 6.372 3.436 1.00 96.94 171 THR A C 1
ATOM 1330 O O . THR A 1 171 ? 5.638 5.548 2.892 1.00 96.94 171 THR A O 1
ATOM 1333 N N . LEU A 1 172 ? 7.526 6.783 2.911 1.00 96.38 172 LEU A N 1
ATOM 1334 C CA . LEU A 1 172 ? 8.164 6.217 1.724 1.00 96.38 172 LEU A CA 1
ATOM 1335 C C . LEU A 1 172 ? 9.570 5.735 2.081 1.00 96.38 172 LEU A C 1
ATOM 1337 O O . LEU A 1 172 ? 10.394 6.540 2.497 1.00 96.38 172 LEU A O 1
ATOM 1341 N N . GLY A 1 173 ? 9.854 4.450 1.903 1.00 95.00 173 GLY A N 1
ATOM 1342 C CA . GLY A 1 173 ? 11.213 3.919 1.982 1.00 95.00 173 GLY A CA 1
ATOM 1343 C C . GLY A 1 173 ? 11.836 3.801 0.599 1.00 95.00 173 GLY A C 1
ATOM 1344 O O . GLY A 1 173 ? 11.311 3.073 -0.243 1.00 95.00 173 GLY A O 1
ATOM 1345 N N . LEU A 1 174 ? 12.953 4.488 0.369 1.00 93.69 174 LEU A N 1
ATOM 1346 C CA . LEU A 1 174 ? 13.775 4.293 -0.821 1.00 93.69 174 LEU A CA 1
ATOM 1347 C C . LEU A 1 174 ? 14.902 3.318 -0.514 1.00 93.69 174 LEU A C 1
ATOM 1349 O O . LEU A 1 174 ? 15.729 3.591 0.349 1.00 93.69 174 LEU A O 1
ATOM 1353 N N . VAL A 1 175 ? 14.897 2.179 -1.203 1.00 91.25 175 VAL A N 1
ATOM 1354 C CA . VAL A 1 175 ? 15.863 1.092 -1.023 1.00 91.25 175 VAL A CA 1
ATOM 1355 C C . VAL A 1 175 ? 16.968 1.213 -2.067 1.00 91.25 175 VAL A C 1
ATOM 1357 O O . VAL A 1 175 ? 16.705 1.280 -3.269 1.00 91.25 175 VAL A O 1
ATOM 1360 N N . GLU A 1 176 ? 18.209 1.203 -1.614 1.00 89.00 176 GLU A N 1
ATOM 1361 C CA . GLU A 1 176 ? 19.405 1.133 -2.443 1.00 89.00 176 GLU A CA 1
ATOM 1362 C C . GLU A 1 176 ? 20.082 -0.206 -2.182 1.00 89.00 176 GLU A C 1
ATOM 1364 O O . GLU A 1 176 ? 20.500 -0.473 -1.062 1.00 89.00 176 GLU A O 1
ATOM 1369 N N . ASP A 1 177 ? 20.191 -1.056 -3.199 1.00 81.88 177 ASP A N 1
ATOM 1370 C CA . ASP A 1 177 ? 20.917 -2.323 -3.105 1.00 81.88 177 ASP A CA 1
ATOM 1371 C C . ASP A 1 177 ? 22.280 -2.176 -3.787 1.00 81.88 177 ASP A C 1
ATOM 1373 O O . ASP A 1 177 ? 22.374 -2.102 -5.016 1.00 81.88 177 ASP A O 1
ATOM 1377 N N . ALA A 1 178 ? 23.348 -2.139 -2.987 1.00 76.38 178 ALA A N 1
ATOM 1378 C CA . ALA A 1 178 ? 24.710 -2.001 -3.493 1.00 76.38 178 ALA A CA 1
ATOM 1379 C C . ALA A 1 178 ? 25.171 -3.241 -4.275 1.00 76.38 178 ALA A C 1
ATOM 1381 O O . ALA A 1 178 ? 26.089 -3.145 -5.090 1.00 76.38 178 ALA A O 1
ATOM 1382 N N . SER A 1 179 ? 24.543 -4.401 -4.051 1.00 72.56 179 SER A N 1
ATOM 1383 C CA . SER A 1 179 ? 24.856 -5.637 -4.772 1.00 72.56 179 SER A CA 1
ATOM 1384 C C . SER A 1 179 ? 24.218 -5.694 -6.161 1.00 72.56 179 SER A C 1
ATOM 1386 O O . SER A 1 179 ? 24.701 -6.421 -7.032 1.00 72.56 179 SER A O 1
ATOM 1388 N N . ASN A 1 180 ? 23.165 -4.905 -6.397 1.00 70.81 180 ASN A N 1
ATOM 1389 C CA . ASN A 1 180 ? 22.462 -4.869 -7.672 1.00 70.81 180 ASN A CA 1
ATOM 1390 C C . ASN A 1 180 ? 21.955 -3.457 -8.025 1.00 70.81 180 ASN A C 1
ATOM 1392 O O . ASN A 1 180 ? 20.744 -3.224 -8.105 1.00 70.81 180 ASN A O 1
ATOM 1396 N N . PRO A 1 181 ? 22.869 -2.515 -8.323 1.00 65.94 181 PRO A N 1
ATOM 1397 C CA . PRO A 1 181 ? 22.519 -1.119 -8.599 1.00 65.94 181 PRO A CA 1
ATOM 1398 C C . PRO A 1 181 ? 21.661 -0.938 -9.864 1.00 65.94 181 PRO A C 1
ATOM 1400 O O . PRO A 1 181 ? 21.093 0.131 -10.080 1.00 65.94 181 PRO A O 1
ATOM 1403 N N . HIS A 1 182 ? 21.553 -1.970 -10.709 1.00 63.78 182 HIS A N 1
ATOM 1404 C CA . HIS A 1 182 ? 20.773 -1.949 -11.947 1.00 63.78 182 HIS A CA 1
ATOM 1405 C C . HIS A 1 182 ? 19.360 -2.537 -11.797 1.00 63.78 182 HIS A C 1
ATOM 1407 O O . HIS A 1 182 ? 18.489 -2.226 -12.608 1.00 63.78 182 HIS A O 1
ATOM 1413 N N . SER A 1 183 ? 19.101 -3.359 -10.772 1.00 66.88 183 SER A N 1
ATOM 1414 C CA . SER A 1 183 ? 17.782 -3.949 -10.500 1.00 66.88 183 SER A CA 1
ATOM 1415 C C . SER A 1 183 ? 17.069 -3.203 -9.375 1.00 66.88 183 SER A C 1
ATOM 1417 O O . SER A 1 183 ? 16.714 -3.769 -8.343 1.00 66.88 183 SER A O 1
ATOM 1419 N N . SER A 1 184 ? 16.799 -1.921 -9.597 1.00 79.50 184 SER A N 1
ATOM 1420 C CA . SER A 1 184 ? 16.084 -1.080 -8.636 1.00 79.50 184 SER A CA 1
ATOM 1421 C C . SER A 1 184 ? 14.599 -1.410 -8.506 1.00 79.50 184 SER A C 1
ATOM 1423 O O . SER A 1 184 ? 13.961 -0.921 -7.588 1.00 79.50 184 SER A O 1
ATOM 1425 N N . HIS A 1 185 ? 14.031 -2.238 -9.388 1.00 87.56 185 HIS A N 1
ATOM 1426 C CA . HIS A 1 185 ? 12.608 -2.581 -9.333 1.00 87.56 185 HIS A CA 1
ATOM 1427 C C . HIS A 1 185 ? 12.300 -3.765 -8.409 1.00 87.56 185 HIS A C 1
ATOM 1429 O O . HIS A 1 185 ? 11.173 -3.877 -7.953 1.00 87.56 185 HIS A O 1
ATOM 1435 N N . CYS A 1 186 ? 13.259 -4.649 -8.108 1.00 86.31 186 CYS A N 1
ATOM 1436 C CA . CYS A 1 186 ? 13.014 -5.869 -7.329 1.00 86.31 186 CYS A CA 1
ATOM 1437 C C . CYS A 1 186 ? 13.604 -5.779 -5.919 1.00 86.31 186 CYS A C 1
ATOM 1439 O O . CYS A 1 186 ? 14.722 -6.218 -5.688 1.00 86.31 186 CYS A O 1
ATOM 1441 N N . MET A 1 187 ? 12.829 -5.245 -4.970 1.00 86.62 187 MET A N 1
ATOM 1442 C CA . MET A 1 187 ? 13.269 -5.023 -3.577 1.00 86.62 187 MET A CA 1
ATOM 1443 C C . MET A 1 187 ? 12.366 -5.666 -2.514 1.00 86.62 187 MET A C 1
ATOM 1445 O O . MET A 1 187 ? 12.566 -5.456 -1.320 1.00 86.62 187 MET A O 1
ATOM 1449 N N . TRP A 1 188 ? 11.320 -6.386 -2.929 1.00 87.44 188 TRP A N 1
ATOM 1450 C CA . TRP A 1 188 ? 10.344 -6.958 -1.997 1.00 87.44 188 TRP A CA 1
ATOM 1451 C C . TRP A 1 188 ? 11.007 -7.932 -1.015 1.00 87.44 188 TRP A C 1
ATOM 1453 O O . TRP A 1 188 ? 10.648 -7.951 0.158 1.00 87.44 188 TRP A O 1
ATOM 1463 N N . ASP A 1 189 ? 12.018 -8.666 -1.484 1.00 86.69 189 ASP A N 1
ATOM 1464 C CA . ASP A 1 189 ? 12.818 -9.589 -0.683 1.00 86.69 189 ASP A CA 1
ATOM 1465 C C . ASP A 1 189 ? 13.571 -8.867 0.443 1.00 86.69 189 ASP A C 1
ATOM 1467 O O . ASP A 1 189 ? 13.480 -9.260 1.606 1.00 86.69 189 ASP A O 1
ATOM 1471 N N . VAL A 1 190 ? 14.216 -7.739 0.115 1.00 87.19 190 VAL A N 1
ATOM 1472 C CA . VAL A 1 190 ? 14.910 -6.874 1.082 1.00 87.19 190 VAL A CA 1
ATOM 1473 C C . VAL A 1 190 ? 13.942 -6.390 2.158 1.00 87.19 190 VAL A C 1
ATOM 1475 O O . VAL A 1 190 ? 14.281 -6.411 3.338 1.00 87.19 190 VAL A O 1
ATOM 1478 N N . ILE A 1 191 ? 12.725 -5.997 1.782 1.00 89.19 191 ILE A N 1
ATOM 1479 C CA . ILE A 1 191 ? 11.732 -5.482 2.733 1.00 89.19 191 ILE A CA 1
ATOM 1480 C C . ILE A 1 191 ? 11.194 -6.596 3.632 1.00 89.19 191 ILE A C 1
ATOM 1482 O O . ILE A 1 191 ? 11.224 -6.468 4.855 1.00 89.19 191 ILE A O 1
ATOM 1486 N N . PHE A 1 192 ? 10.718 -7.699 3.049 1.00 89.81 192 PHE A N 1
ATOM 1487 C CA . PHE A 1 192 ? 10.044 -8.755 3.805 1.00 89.81 192 PHE A CA 1
ATOM 1488 C C . PHE A 1 192 ? 10.990 -9.575 4.687 1.00 89.81 192 PHE A C 1
ATOM 1490 O O . PHE A 1 192 ? 10.573 -10.004 5.761 1.00 89.81 192 PHE A O 1
ATOM 1497 N N . HIS A 1 193 ? 12.255 -9.752 4.296 1.00 88.00 193 HIS A N 1
ATOM 1498 C CA . HIS A 1 193 ? 13.231 -10.498 5.100 1.00 88.00 193 HIS A CA 1
ATOM 1499 C C . HIS A 1 193 ? 13.954 -9.654 6.159 1.00 88.00 193 HIS A C 1
ATOM 1501 O O . HIS A 1 193 ? 14.747 -10.194 6.927 1.00 88.00 193 HIS A O 1
ATOM 1507 N N . ASN A 1 194 ? 13.675 -8.349 6.253 1.00 88.00 194 ASN A N 1
ATOM 1508 C CA . ASN A 1 194 ? 14.311 -7.455 7.225 1.00 88.00 194 ASN A CA 1
ATOM 1509 C C . ASN A 1 194 ? 13.283 -6.725 8.101 1.00 88.00 194 ASN A C 1
ATOM 1511 O O . ASN A 1 194 ? 13.367 -5.515 8.324 1.00 88.00 194 ASN A O 1
ATOM 1515 N N . GLU A 1 195 ? 12.318 -7.475 8.634 1.00 90.25 195 GLU A N 1
ATOM 1516 C CA . GLU A 1 195 ? 11.273 -6.959 9.528 1.00 90.25 195 GLU A CA 1
ATOM 1517 C C . GLU A 1 195 ? 11.840 -6.220 10.755 1.00 90.25 195 GLU A C 1
ATOM 1519 O O . GLU A 1 195 ? 11.273 -5.215 11.168 1.00 90.25 195 GLU A O 1
ATOM 1524 N N . ASP A 1 196 ? 12.997 -6.627 11.284 1.00 88.31 196 ASP A N 1
ATOM 1525 C CA . ASP A 1 196 ? 13.701 -5.908 12.361 1.00 88.31 196 ASP A CA 1
ATOM 1526 C C . ASP A 1 196 ? 14.002 -4.438 12.014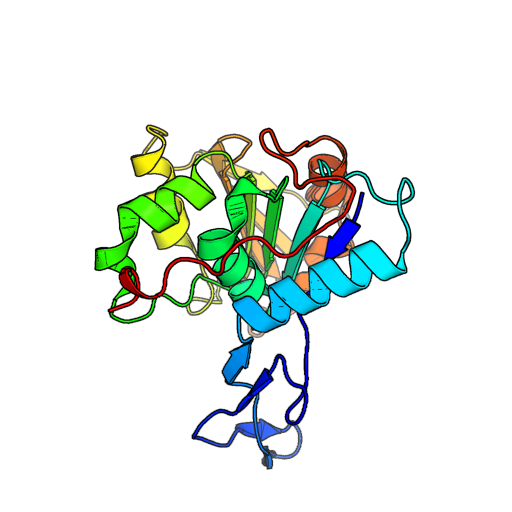 1.00 88.31 196 ASP A C 1
ATOM 1528 O O . ASP A 1 196 ? 14.016 -3.578 12.897 1.00 88.31 196 ASP A O 1
ATOM 1532 N N . SER A 1 197 ? 14.275 -4.159 10.736 1.00 86.56 197 SER A N 1
ATOM 1533 C CA . SER A 1 197 ? 14.622 -2.826 10.235 1.00 86.56 197 SER A CA 1
ATOM 1534 C C . SER A 1 197 ? 13.386 -2.054 9.769 1.00 86.56 197 SER A C 1
ATOM 1536 O O . SER A 1 197 ? 13.268 -0.860 10.046 1.00 86.56 197 SER A O 1
ATOM 1538 N N . PHE A 1 198 ? 12.465 -2.715 9.060 1.00 88.19 198 PHE A N 1
ATOM 1539 C CA . PHE A 1 198 ? 11.299 -2.060 8.453 1.00 88.19 198 PHE A CA 1
ATOM 1540 C C . PHE A 1 198 ? 10.067 -2.009 9.354 1.00 88.19 198 PHE A C 1
ATOM 1542 O O . PHE A 1 198 ? 9.228 -1.119 9.191 1.00 88.19 198 PHE A O 1
ATOM 1549 N N . GLN A 1 199 ? 9.951 -2.963 10.278 1.00 91.31 199 GLN A N 1
ATOM 1550 C CA . GLN A 1 199 ? 8.812 -3.161 11.173 1.00 91.31 199 GLN A CA 1
ATOM 1551 C C . GLN A 1 199 ? 7.467 -3.181 10.435 1.00 91.31 199 GLN A C 1
ATOM 1553 O O . GLN A 1 199 ? 6.448 -2.751 10.977 1.00 91.31 199 GLN A O 1
ATOM 1558 N N . LEU A 1 200 ? 7.450 -3.615 9.174 1.00 93.75 200 LEU A N 1
ATOM 1559 C CA . LEU A 1 200 ? 6.279 -3.509 8.319 1.00 93.75 200 LEU A CA 1
ATOM 1560 C C . LEU A 1 200 ? 5.119 -4.311 8.910 1.00 93.75 200 LEU A C 1
ATOM 1562 O O . LEU A 1 200 ? 4.042 -3.765 9.163 1.00 93.75 200 LEU A O 1
ATOM 1566 N N . PHE A 1 201 ? 5.342 -5.596 9.174 1.00 94.94 201 PHE A N 1
ATOM 1567 C CA . PHE A 1 201 ? 4.308 -6.477 9.706 1.00 94.94 201 PHE A CA 1
ATOM 1568 C C . PHE A 1 201 ? 3.963 -6.141 11.159 1.00 94.94 201 PHE A C 1
ATOM 1570 O O . PHE A 1 201 ? 2.792 -6.179 11.536 1.00 94.94 201 PHE A O 1
ATOM 1577 N N . SER A 1 202 ? 4.944 -5.725 11.956 1.00 95.12 202 SER A N 1
ATOM 1578 C CA . SER A 1 202 ? 4.767 -5.274 13.339 1.00 95.12 202 SER A CA 1
ATOM 1579 C C . SER A 1 202 ? 3.843 -4.059 13.405 1.00 95.12 202 SER A C 1
ATOM 1581 O O . SER A 1 202 ? 2.880 -4.041 14.176 1.00 95.12 202 SER A O 1
ATOM 1583 N N . ARG A 1 203 ? 4.065 -3.071 12.530 1.00 95.19 203 ARG A N 1
ATOM 1584 C CA . ARG A 1 203 ? 3.189 -1.902 12.393 1.00 95.19 203 ARG A CA 1
ATOM 1585 C C . ARG A 1 203 ? 1.805 -2.304 11.894 1.00 95.19 203 ARG A C 1
ATOM 1587 O O . ARG A 1 203 ? 0.813 -1.807 12.420 1.00 95.19 203 ARG A O 1
ATOM 1594 N N . MET A 1 204 ? 1.707 -3.220 10.926 1.00 96.62 204 MET A N 1
ATOM 1595 C CA . MET A 1 204 ? 0.408 -3.715 10.451 1.00 96.62 204 MET A CA 1
ATOM 1596 C C . MET A 1 204 ? -0.398 -4.365 11.585 1.00 96.62 204 MET A C 1
ATOM 1598 O O . MET A 1 204 ? -1.570 -4.043 11.763 1.00 96.62 204 MET A O 1
ATOM 1602 N N . LEU A 1 205 ? 0.221 -5.222 12.399 1.00 94.88 205 LEU A N 1
ATOM 1603 C CA . LEU A 1 205 ? -0.448 -5.916 13.506 1.00 94.88 205 LEU A CA 1
ATOM 1604 C C . LEU A 1 205 ? -0.966 -4.967 14.599 1.00 94.88 205 LEU A C 1
ATOM 1606 O O . LEU A 1 205 ? -1.982 -5.263 15.237 1.00 94.88 205 LEU A O 1
ATOM 1610 N N . ALA A 1 206 ? -0.290 -3.836 14.807 1.00 95.62 206 ALA A N 1
ATOM 1611 C CA . ALA A 1 206 ? -0.653 -2.837 15.811 1.00 95.62 206 ALA A CA 1
ATOM 1612 C C . ALA A 1 206 ? -1.848 -1.956 15.403 1.00 95.62 206 ALA A C 1
ATOM 1614 O O . ALA A 1 206 ? -2.455 -1.293 16.245 1.00 95.62 206 ALA A O 1
ATOM 1615 N N . VAL A 1 207 ? -2.205 -1.940 14.120 1.00 96.12 207 VAL A N 1
ATOM 1616 C CA . VAL A 1 207 ? -3.148 -0.975 13.557 1.00 96.12 207 VAL A CA 1
ATOM 1617 C C . VAL A 1 207 ? -4.536 -1.580 13.385 1.00 96.12 207 VAL A C 1
ATOM 1619 O O . VAL A 1 207 ? -4.698 -2.748 13.036 1.00 96.12 207 VAL A O 1
ATOM 1622 N N . ARG A 1 208 ? -5.567 -0.752 13.598 1.00 97.25 208 ARG A N 1
ATOM 1623 C CA . ARG A 1 208 ? -6.957 -1.099 13.292 1.00 97.25 208 ARG A CA 1
ATOM 1624 C C . ARG A 1 208 ? -7.627 -0.047 12.412 1.00 97.25 208 ARG A C 1
ATOM 1626 O O . ARG A 1 208 ? -7.375 1.149 12.553 1.00 97.25 208 ARG A O 1
ATOM 1633 N N . CYS A 1 209 ? -8.494 -0.507 11.517 1.00 96.19 209 CYS A N 1
ATOM 1634 C CA . CYS A 1 209 ? -9.361 0.336 10.706 1.00 96.19 209 CYS A CA 1
ATOM 1635 C C . CYS A 1 209 ? -10.428 0.999 11.601 1.00 96.19 209 CYS A C 1
ATOM 1637 O O . CYS A 1 209 ? -11.106 0.286 12.346 1.00 96.19 209 CYS A O 1
ATOM 1639 N N . PRO A 1 210 ? -10.623 2.330 11.533 1.00 93.50 210 PRO A N 1
ATOM 1640 C CA . PRO A 1 210 ? -11.646 3.021 12.321 1.00 93.50 210 PRO A CA 1
ATOM 1641 C C . PRO A 1 210 ? -13.072 2.784 11.802 1.00 93.50 210 PRO A C 1
ATOM 1643 O O . PRO A 1 210 ? -14.034 2.995 12.536 1.00 93.50 210 PRO A O 1
ATOM 1646 N N . ARG A 1 211 ? -13.222 2.362 10.539 1.00 91.81 211 ARG A N 1
ATOM 1647 C CA . ARG A 1 211 ? -14.509 2.073 9.888 1.00 91.81 211 ARG A CA 1
ATOM 1648 C C . ARG A 1 211 ? -14.463 0.691 9.220 1.00 91.81 211 ARG A C 1
ATOM 1650 O O . ARG A 1 211 ? -14.461 0.605 7.992 1.00 91.81 211 ARG A O 1
ATOM 1657 N N . PRO A 1 212 ? -14.362 -0.388 10.016 1.00 91.38 212 PRO A N 1
ATOM 1658 C CA . PRO A 1 212 ? -14.213 -1.733 9.480 1.00 91.38 212 PRO A CA 1
ATOM 1659 C C . PRO A 1 212 ? -15.457 -2.177 8.708 1.00 91.38 212 PRO A C 1
ATOM 1661 O O . PRO A 1 212 ? -16.561 -1.675 8.923 1.00 91.38 212 PRO A O 1
ATOM 1664 N N . LEU A 1 213 ? -15.276 -3.175 7.843 1.00 89.69 213 LEU A N 1
ATOM 1665 C CA . LEU A 1 213 ? -16.391 -3.879 7.213 1.00 89.69 213 LEU A CA 1
ATOM 1666 C C . LEU A 1 213 ? -17.285 -4.565 8.252 1.00 89.69 213 LEU A C 1
ATOM 1668 O O . LEU A 1 213 ? -16.846 -4.926 9.347 1.00 89.69 213 LEU A O 1
ATOM 1672 N N . SER A 1 214 ? -18.535 -4.823 7.862 1.00 86.25 214 SER A N 1
ATOM 1673 C CA . SER A 1 214 ? -19.398 -5.753 8.594 1.00 86.25 214 SER A CA 1
ATOM 1674 C C . SER A 1 214 ? -18.730 -7.136 8.697 1.00 86.25 214 SER A C 1
ATOM 1676 O O . SER A 1 214 ? -18.143 -7.584 7.707 1.00 86.25 214 SER A O 1
ATOM 1678 N N . PRO A 1 215 ? -18.872 -7.860 9.827 1.00 81.62 215 PRO A N 1
ATOM 1679 C CA . PRO A 1 215 ? -18.353 -9.224 9.983 1.00 81.62 215 PRO A CA 1
ATOM 1680 C C . PRO A 1 215 ? -18.840 -10.226 8.924 1.00 81.62 215 PRO A C 1
ATOM 1682 O O . PRO A 1 215 ? -18.194 -11.242 8.698 1.00 81.62 215 PRO A O 1
ATOM 1685 N N . SER A 1 216 ? -19.965 -9.933 8.266 1.00 79.44 216 SER A N 1
ATOM 1686 C CA . SER A 1 216 ? -20.518 -10.746 7.172 1.00 79.44 216 SER A CA 1
ATOM 1687 C C . SER A 1 216 ? -19.798 -10.558 5.827 1.00 79.44 216 SER A C 1
ATOM 1689 O O . SER A 1 216 ? -20.072 -11.287 4.873 1.00 79.44 216 SER A O 1
ATOM 1691 N N . PHE A 1 217 ? -18.901 -9.566 5.721 1.00 84.50 217 PHE A N 1
ATOM 1692 C CA . PHE A 1 217 ? -18.154 -9.215 4.505 1.00 84.50 217 PHE A CA 1
ATOM 1693 C C . PHE A 1 217 ? -19.036 -9.134 3.248 1.00 84.50 217 PHE A C 1
ATOM 1695 O O . PHE A 1 217 ? -18.641 -9.575 2.164 1.00 84.50 217 PHE A O 1
ATOM 1702 N N . GLN A 1 218 ? -20.261 -8.618 3.387 1.00 74.06 218 GLN A N 1
ATOM 1703 C CA . GLN A 1 218 ? -21.149 -8.398 2.249 1.00 74.06 218 GLN A CA 1
ATOM 1704 C C . GLN A 1 218 ? -20.557 -7.351 1.303 1.00 74.06 218 GLN A C 1
ATOM 1706 O O . GLN A 1 218 ? -19.905 -6.399 1.735 1.00 74.06 218 GLN A O 1
ATOM 1711 N N . ALA A 1 219 ? -20.783 -7.543 0.002 1.00 66.12 219 ALA A N 1
ATOM 1712 C CA . ALA A 1 219 ? -20.392 -6.560 -0.995 1.00 66.12 219 ALA A CA 1
ATOM 1713 C C . ALA A 1 219 ? -21.191 -5.272 -0.764 1.00 66.12 219 ALA A C 1
ATOM 1715 O O . ALA A 1 219 ? -22.421 -5.270 -0.831 1.00 66.12 219 ALA A O 1
ATOM 1716 N N . GLU A 1 220 ? -20.490 -4.179 -0.478 1.00 66.62 220 GLU A N 1
ATOM 1717 C CA . GLU A 1 220 ? -21.096 -2.853 -0.507 1.00 66.62 220 GLU A CA 1
ATOM 1718 C C . GLU A 1 220 ? -21.412 -2.458 -1.958 1.00 66.62 220 GLU A C 1
ATOM 1720 O O . GLU A 1 220 ? -20.911 -3.072 -2.907 1.00 66.62 220 GLU A O 1
ATOM 1725 N N . ARG A 1 221 ? -22.262 -1.436 -2.152 1.00 62.25 221 ARG A N 1
ATOM 1726 C CA . ARG A 1 221 ? -22.512 -0.915 -3.505 1.00 62.25 221 ARG A CA 1
ATOM 1727 C C . ARG A 1 221 ? -21.166 -0.560 -4.157 1.00 62.25 221 ARG A C 1
ATOM 1729 O O . ARG A 1 221 ? -20.316 0.001 -3.461 1.00 62.25 221 ARG A O 1
ATOM 1736 N N . PRO A 1 222 ? -20.976 -0.852 -5.458 1.00 60.38 222 PRO A N 1
ATOM 1737 C CA . PRO A 1 222 ? -19.759 -0.478 -6.168 1.00 60.38 222 PRO A CA 1
ATOM 1738 C C . PRO A 1 222 ? -19.452 1.002 -5.955 1.00 60.38 222 PRO A C 1
ATOM 1740 O O . PRO A 1 222 ? -20.381 1.813 -5.839 1.00 60.38 222 PRO A O 1
ATOM 1743 N N . PHE A 1 223 ? -18.164 1.351 -5.930 1.00 58.78 223 PHE A N 1
ATOM 1744 C CA . PHE A 1 223 ? -17.753 2.750 -5.930 1.00 58.78 223 PHE A CA 1
ATOM 1745 C C . PHE A 1 223 ? -18.498 3.458 -7.078 1.00 58.78 223 PHE A C 1
ATOM 1747 O O . PHE A 1 223 ? -18.465 2.959 -8.206 1.00 58.78 223 PHE A O 1
ATOM 1754 N N . PRO A 1 224 ? -19.276 4.525 -6.815 1.00 53.28 224 PRO A N 1
ATOM 1755 C CA . PRO A 1 224 ? -20.301 4.960 -7.754 1.00 53.28 224 PRO A CA 1
ATOM 1756 C C . PRO A 1 224 ? -19.704 5.313 -9.119 1.00 53.28 224 PRO A C 1
ATOM 1758 O O . PRO A 1 224 ? -18.888 6.225 -9.230 1.00 53.28 224 PRO A O 1
ATOM 1761 N N . ALA A 1 225 ? -20.161 4.623 -10.171 1.00 44.50 225 ALA A N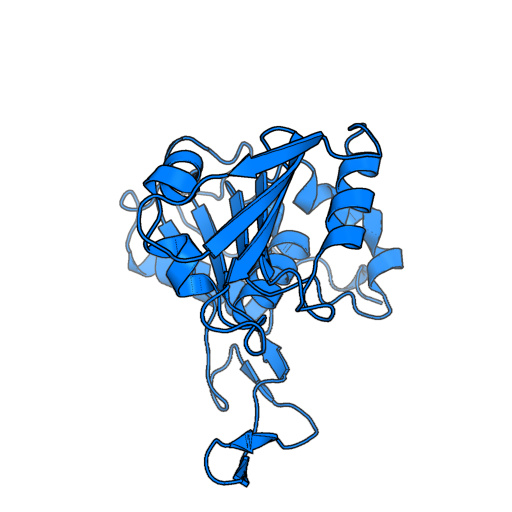 1
ATOM 1762 C CA . ALA A 1 225 ? -19.712 4.833 -11.550 1.00 44.50 225 ALA A CA 1
ATOM 1763 C C . ALA A 1 225 ? -19.920 6.280 -12.038 1.00 44.50 225 ALA A C 1
ATOM 1765 O O . ALA A 1 225 ? -19.171 6.757 -12.882 1.00 44.50 225 ALA A O 1
ATOM 1766 N N . SER A 1 226 ? -20.881 7.009 -11.453 1.00 40.59 226 SER A N 1
ATOM 1767 C CA . SER A 1 226 ? -21.140 8.432 -11.726 1.00 40.59 226 SER A CA 1
ATOM 1768 C C . SER A 1 226 ? -20.015 9.374 -11.281 1.00 40.59 226 SER A C 1
ATOM 1770 O O . SER A 1 226 ? -20.118 10.579 -11.485 1.00 40.59 226 SER A O 1
ATOM 1772 N N . ARG A 1 227 ? -18.983 8.849 -10.616 1.00 42.03 227 ARG A N 1
ATOM 1773 C CA . ARG A 1 227 ? -17.783 9.587 -10.232 1.00 42.03 227 ARG A CA 1
ATOM 1774 C C . ARG A 1 227 ? -16.698 9.408 -11.303 1.00 42.03 227 ARG A C 1
ATOM 1776 O O . ARG A 1 227 ? -16.129 10.379 -11.769 1.00 42.03 227 ARG A O 1
ATOM 1783 N N . CYS A 1 228 ? -16.507 8.218 -11.865 1.00 38.69 228 CYS A N 1
ATOM 1784 C CA . CYS A 1 228 ? -15.401 7.918 -12.790 1.00 38.69 228 CYS A CA 1
ATOM 1785 C C . CYS A 1 228 ? -15.532 8.414 -14.258 1.00 38.69 228 CYS A C 1
ATOM 1787 O O . CYS A 1 228 ? -14.798 7.907 -15.107 1.00 38.69 228 CYS A O 1
ATOM 1789 N N . GLY A 1 229 ? -16.398 9.394 -14.561 1.00 34.62 229 GLY A N 1
ATOM 1790 C CA . GLY A 1 229 ? -16.612 9.965 -15.910 1.00 34.62 229 GLY A CA 1
ATOM 1791 C C . GLY A 1 229 ? -15.812 11.230 -16.221 1.00 34.62 229 GLY A C 1
ATOM 1792 O O . GLY A 1 229 ? -15.810 12.182 -15.414 1.00 34.62 229 GLY A O 1
#

Radius of gyration: 17.61 Å; chains: 1; bounding box: 47×38×43 Å